Protein 1CEO (pdb70)

Radius of gyration: 19.77 Å; Cα contacts (8 Å, |Δi|>4): 590; chains: 1; bounding box: 45×40×55 Å

Solvent-accessible surface area: 14730 Å² total; per-residue (Å²): 130,26,55,44,70,7,3,0,0,1,1,1,0,0,1,85,39,136,91,119,31,145,131,22,6,44,81,26,2,38,58,105,0,0,44,25,0,24,134,31,44,5,26,0,0,0,0,0,0,10,29,41,2,0,1,27,83,134,69,71,46,108,29,50,103,101,5,0,32,15,0,41,80,0,12,100,36,0,89,133,53,81,3,0,0,0,0,0,0,25,71,14,0,37,143,66,10,28,126,39,90,99,29,25,124,21,0,12,29,0,0,82,55,0,1,127,82,14,64,139,22,105,100,22,4,2,0,1,0,3,7,67,0,86,30,131,74,7,90,84,1,23,116,2,0,71,76,0,9,134,6,0,44,134,42,6,78,58,3,87,0,11,0,2,0,6,77,114,1,16,15,60,32,0,145,69,20,28,117,16,155,38,123,79,9,4,6,0,0,23,2,45,52,7,77,14,0,0,16,7,74,0,129,125,14,119,20,2,73,42,16,84,90,80,5,118,6,69,30,60,3,92,27,1,102,106,17,16,156,110,48,100,148,14,64,112,0,73,152,48,53,78,57,128,1,47,64,111,26,0,70,149,37,0,70,42,0,20,82,21,54,123,169,65,190,23,106,10,3,0,0,17,4,0,0,5,27,117,6,46,90,136,3,2,21,77,0,0,76,12,0,7,37,0,0,88,101,41,93,0,2,2,0,0,18,0,1,10,96,52,56,5,47,1,6,68,76,117,80,126,23,57,14,106,98,0,2,92,29,4,17,87

CATH classification: 3.20.20.80

B-factor: mean 27.0, std 14.18, range [4.98, 91.37]

Organism: Acetivibrio thermocellus (NCBI:txid1515)

Secondary structure (DSSP, 8-state):
----SEEEE-TTSBSS-SS--HHHHHHHS-HHHHHHHHHHT--EEEEEEEGGGTB-SSSTT-B-HHHHHHHHHHHHHHHHTT-EEEEEEEE-----TTT-HHHHHHHHHHHHHHHHHTTT--SSEEEE--S----SSSHHHHHHHHHHHHHHHHH-SS--EEEE-HHHH-GGGGGGSPP---SSEEEEEEE--SHHHHTTT-TT-HHHHHH-----SSEE--SHHHHHHH-GGGGGGGGGTT-EESHHHHHHHHHHHHHHHHHH--EEEEEEE---TTS-HHHHHHHHHHHHHHHHHTT-EEEES-SBSTT--SB-TTS-BS-HHHHHHHH-

Nearest PDB structures (foldseek):
  1ceo-assembly1_A  TM=1.003E+00  e=2.086E-72  Acetivibrio thermocellus
  1cen-assembly1_A  TM=1.002E+00  e=3.423E-69  Acetivibrio thermocellus
  1cec-assembly1_A  TM=1.003E+00  e=1.899E-68  Acetivibrio thermocellus
  3mmu-assembly1_A  TM=8.434E-01  e=1.085E-22  Thermotoga maritima
  5byw-assembly2_B  TM=8.508E-01  e=1.576E-19  Acetivibrio thermocellus ATCC 27405

Foldseek 3Di:
DADFFFAFEAPCAQHPDDDPDPVSNDPSDDLVLLVLRLVLQARAYEYEHECVLFADPPPQPHGDPRSVVSVVVVLVSCVVSNHAYEYEYEHAQDVCCLPDVVSLVSLLSVLLVVLQVCVVPDGRYAYERYQDAADPACPSVLVSVVVSVVSSCVRPQQHAYEYAAHPRRALLRQVRHDDDPHQRYAYEHADAPPVCAQCQCPVVDPVNVLLNDAAFPQAWDPCQVVSCVVPVVVVVCVVRPGPGHYLVVRVVSNVSNLVVCVVVVHAYEHAEYAGFPVHDPVRRQVVLLSNLVSCVVSVYGYHYPHCEDPRGHQAYPVSHGPDSSSSNSSSD

InterPro domains:
  IPR001547 Glycoside hydrolase, family 5 [PF00150] (25-317)
  IPR017853 Glycoside hydrolase superfamily [SSF51445] (5-328)
  IPR018087 Glycoside hydrolase, family 5, conserved site [PS00659] (133-142)
  IPR050386 Glycosyl Hydrolase 5 (Cellulase A) [PTHR31297] (7-317)

Sequence (332 aa):
MVSFKAGINLGGWISQYQVFSKEHFDTFITEKDIETIAEAGFDHVRLPFDYPIIESDDNVGEYKEDGLSYIDRCLEWCKKYNLGLVLDMHHAPGSTLFEDPNQQKRFVDIWRFLAKRYINEREHIAFELLNQVVEPDSTRWNKLMLECIKAIREIDSTMWLYIGGNNYNSPDELKNLADIDDDYIVYNFHFYNPFFFTHQKAHWSESAMAYNRTVKYPGQYEGIEEFVKNNPKYSFMMELNNLKLNKELLRKDLKPAIEFREKKKCKLYCGEFGVIAIADLESRIKWHEDYISLLEEYDIGGAVWNYKKMDFEIYNEDRKPVSQELVNILAR

Structure (mmCIF, N/CA/C/O backbone):
data_1CEO
#
_entry.id   1CEO
#
_cell.length_a   51.400
_cell.length_b   84.330
_cell.length_c   87.500
_cell.angle_alpha   90.00
_cell.angle_beta   90.00
_cell.angle_gamma   90.00
#
_symmetry.space_group_name_H-M   'P 21 21 21'
#
loop_
_entity.id
_entity.type
_entity.pdbx_description
1 polymer 'CELLULASE CELC'
2 water water
#
loop_
_atom_site.group_PDB
_atom_site.id
_atom_site.type_symbol
_atom_site.label_atom_id
_atom_site.label_alt_id
_atom_site.label_comp_id
_atom_site.label_asym_id
_atom_site.label_entity_id
_atom_site.label_seq_id
_atom_site.pdbx_PDB_ins_code
_atom_site.Cartn_x
_atom_site.Cartn_y
_atom_site.Cartn_z
_atom_site.occupancy
_atom_site.B_iso_or_equiv
_atom_site.auth_seq_id
_atom_site.auth_comp_id
_atom_site.auth_asym_id
_atom_site.auth_atom_id
_atom_site.pdbx_PDB_model_num
ATOM 1 N N . MET A 1 1 ? 48.620 51.242 74.647 1.00 50.89 1 MET A N 1
ATOM 2 C CA . MET A 1 1 ? 47.533 50.556 73.888 1.00 49.62 1 MET A CA 1
ATOM 3 C C . MET A 1 1 ? 48.094 49.356 73.130 1.00 46.38 1 MET A C 1
ATOM 4 O O . MET A 1 1 ? 49.199 49.411 72.583 1.00 45.31 1 MET A O 1
ATOM 6 N N . VAL A 1 2 ? 47.341 48.266 73.152 1.00 40.10 2 VAL A N 1
ATOM 7 C CA . VAL A 1 2 ? 47.716 47.037 72.476 1.00 34.73 2 VAL A CA 1
ATOM 8 C C . VAL A 1 2 ? 46.804 46.935 71.250 1.00 31.37 2 VAL A C 1
ATOM 9 O O . VAL A 1 2 ? 45.670 47.405 71.299 1.00 33.34 2 VAL A O 1
ATOM 13 N N . SER A 1 3 ? 47.323 46.443 70.128 1.00 26.04 3 SER A N 1
ATOM 14 C CA . SER A 1 3 ? 46.504 46.303 68.928 1.00 23.04 3 SER A CA 1
ATOM 15 C C . SER A 1 3 ? 46.599 44.893 68.347 1.00 20.05 3 SER A C 1
ATOM 16 O O . SER A 1 3 ? 47.575 44.174 68.580 1.00 18.68 3 SER A O 1
ATOM 19 N N . PHE A 1 4 ? 45.569 44.479 67.620 1.00 16.74 4 PHE A N 1
ATOM 20 C CA . PHE A 1 4 ? 45.550 43.140 67.050 1.00 16.56 4 PHE A CA 1
ATOM 21 C C . PHE A 1 4 ? 45.348 43.163 65.527 1.00 17.07 4 PHE A C 1
ATOM 22 O O . PHE A 1 4 ? 44.488 42.458 64.999 1.00 16.84 4 PHE A O 1
ATOM 30 N N . LYS A 1 5 ? 46.202 43.921 64.835 1.00 19.22 5 LYS A N 1
ATOM 31 C CA . LYS A 1 5 ? 46.149 44.100 63.383 1.00 19.77 5 LYS A CA 1
ATOM 32 C C . LYS A 1 5 ? 47.208 43.410 62.513 1.00 18.43 5 LYS A C 1
ATOM 33 O O . LYS A 1 5 ? 46.898 42.948 61.423 1.00 17.60 5 LYS A O 1
ATOM 39 N N . ALA A 1 6 ? 48.462 43.414 62.953 1.00 16.20 6 ALA A N 1
ATOM 40 C CA . ALA A 1 6 ? 49.567 42.821 62.183 1.00 14.79 6 ALA A CA 1
ATOM 41 C C . ALA A 1 6 ? 50.322 41.815 63.042 1.00 15.46 6 ALA A C 1
ATOM 42 O O . ALA A 1 6 ? 51.285 42.178 63.725 1.00 16.22 6 ALA A O 1
ATOM 44 N N . GLY A 1 7 ? 49.855 40.566 63.050 1.00 12.02 7 GLY A N 1
ATOM 45 C CA . GLY A 1 7 ? 50.482 39.548 63.866 1.00 11.64 7 GLY A CA 1
ATOM 46 C C . GLY A 1 7 ? 51.136 38.402 63.129 1.00 13.75 7 GLY A C 1
ATOM 47 O O . GLY A 1 7 ? 51.201 38.375 61.901 1.00 14.12 7 GLY A O 1
ATOM 48 N N . ILE A 1 8 ? 51.584 37.419 63.897 1.00 11.70 8 ILE A N 1
ATOM 49 C CA . ILE A 1 8 ? 52.240 36.250 63.345 1.00 11.91 8 ILE A CA 1
ATOM 50 C C . ILE A 1 8 ? 51.908 35.091 64.274 1.00 11.85 8 ILE A C 1
ATOM 51 O O . ILE A 1 8 ? 51.704 35.292 65.477 1.00 14.24 8 ILE A O 1
ATOM 56 N N . ASN A 1 9 ? 51.765 33.901 63.697 1.00 10.22 9 ASN A N 1
ATOM 57 C CA . ASN A 1 9 ? 51.432 32.705 64.440 1.00 8.06 9 ASN A CA 1
ATOM 58 C C . ASN A 1 9 ? 52.653 32.044 65.050 1.00 12.03 9 ASN A C 1
ATOM 59 O O . ASN A 1 9 ? 53.742 32.097 64.480 1.00 13.47 9 ASN A O 1
ATOM 64 N N . LEU A 1 10 ? 52.439 31.376 66.182 1.00 14.02 10 LEU A N 1
ATOM 65 C CA . LEU A 1 10 ? 53.483 30.630 66.883 1.00 16.04 10 LEU A CA 1
ATOM 66 C C . LEU A 1 10 ? 53.078 29.154 66.856 1.00 16.58 10 LEU A C 1
ATOM 67 O O . LEU A 1 10 ? 53.007 28.488 67.896 1.00 19.71 10 LEU A O 1
ATOM 72 N N . GLY A 1 11 ? 52.767 28.660 65.657 1.00 16.69 11 GLY A N 1
ATOM 73 C CA . GLY A 1 11 ? 52.373 27.274 65.484 1.00 13.24 11 GLY A CA 1
ATOM 74 C C . GLY A 1 11 ? 53.570 26.350 65.637 1.00 13.24 11 GLY A C 1
ATOM 75 O O . GLY A 1 11 ? 54.710 26.771 65.449 1.00 15.78 11 GLY A O 1
ATOM 76 N N . GLY A 1 12 ? 53.319 25.103 66.011 1.00 13.69 12 GLY A N 1
ATOM 77 C CA . GLY A 1 12 ? 54.399 24.146 66.183 1.00 17.16 12 GLY A CA 1
ATOM 78 C C . GLY A 1 12 ? 55.017 24.114 67.575 1.00 19.01 12 GLY A C 1
ATOM 79 O O . GLY A 1 12 ? 55.818 23.221 67.868 1.00 17.72 12 GLY A O 1
ATOM 80 N N . TRP A 1 13 ? 54.648 25.075 68.427 1.00 16.13 13 TRP A N 1
ATOM 81 C CA . TRP A 1 13 ? 55.171 25.165 69.794 1.00 18.10 13 TRP A CA 1
ATOM 82 C C . TRP A 1 13 ? 54.379 24.248 70.733 1.00 17.96 13 TRP A C 1
ATOM 83 O O . TRP A 1 13 ? 54.852 23.161 71.068 1.00 21.63 13 TRP A O 1
ATOM 94 N N . ILE A 1 14 ? 53.183 24.668 71.145 1.00 17.87 14 ILE A N 1
ATOM 95 C CA . ILE A 1 14 ? 52.337 23.845 72.012 1.00 17.16 14 ILE A CA 1
ATOM 96 C C . ILE A 1 14 ? 51.100 23.324 71.277 1.00 20.05 14 ILE A C 1
ATOM 97 O O . ILE A 1 14 ? 50.117 22.906 71.888 1.00 19.70 14 ILE A O 1
ATOM 102 N N . SER A 1 15 ? 51.190 23.338 69.948 1.00 22.46 15 SER A N 1
ATOM 103 C CA . SER A 1 15 ? 50.153 22.856 69.046 1.00 20.93 15 SER A CA 1
ATOM 104 C C . SER A 1 15 ? 50.908 22.268 67.864 1.00 22.41 15 SER A C 1
ATOM 105 O O . SER A 1 15 ? 51.863 22.877 67.397 1.00 24.17 15 SER A O 1
ATOM 108 N N . GLN A 1 16 ? 50.469 21.115 67.368 1.00 25.73 16 GLN A N 1
ATOM 109 C CA . GLN A 1 16 ? 51.109 20.444 66.228 1.00 28.78 16 GLN A CA 1
ATOM 110 C C . GLN A 1 16 ? 52.583 20.089 66.468 1.00 30.86 16 GLN A C 1
ATOM 111 O O . GLN A 1 16 ? 53.406 20.117 65.548 1.00 30.69 16 GLN A O 1
ATOM 117 N N . TYR A 1 17 ? 52.908 19.778 67.721 1.00 34.70 17 TYR A N 1
ATOM 118 C CA . TYR A 1 17 ? 54.263 19.396 68.092 1.00 36.03 17 TYR A CA 1
ATOM 119 C C . TYR A 1 17 ? 54.451 17.943 67.677 1.00 40.59 17 TYR A C 1
ATOM 120 O O . TYR A 1 17 ? 53.485 17.176 67.614 1.00 40.88 17 TYR A O 1
ATOM 129 N N . GLN A 1 18 ? 55.687 17.586 67.347 1.00 48.09 18 GLN A N 1
ATOM 130 C CA . GLN A 1 18 ? 56.011 16.221 66.935 1.00 55.81 18 GLN A CA 1
ATOM 131 C C . GLN A 1 18 ? 55.740 15.275 68.108 1.00 57.78 18 GLN A C 1
ATOM 132 O O . GLN A 1 18 ? 54.798 14.476 68.089 1.00 57.12 18 GLN A O 1
ATOM 138 N N . VAL A 1 19 ? 56.577 15.393 69.135 1.00 60.57 19 VAL A N 1
ATOM 139 C CA . VAL A 1 19 ? 56.467 14.581 70.337 1.00 61.33 19 VAL A CA 1
ATOM 140 C C . VAL A 1 19 ? 56.206 15.499 71.526 1.00 60.47 19 VAL A C 1
ATOM 141 O O . VAL A 1 19 ? 56.576 16.679 71.507 1.00 59.27 19 VAL A O 1
ATOM 145 N N . PHE A 1 20 ? 55.536 14.969 72.543 1.00 59.81 20 PHE A N 1
ATOM 146 C CA . PHE A 1 20 ? 55.254 15.741 73.746 1.00 59.45 20 PHE A CA 1
ATOM 147 C C . PHE A 1 20 ? 56.567 15.773 74.528 1.00 56.65 20 PHE A C 1
ATOM 148 O O . PHE A 1 20 ? 56.875 14.835 75.262 1.00 57.23 20 PHE A O 1
ATOM 156 N N . SER A 1 21 ? 57.369 16.812 74.326 1.00 53.27 21 SER A N 1
ATOM 157 C CA . SER A 1 21 ? 58.632 16.899 75.038 1.00 51.56 21 SER A CA 1
ATOM 158 C C . SER A 1 21 ? 58.864 18.261 75.655 1.00 50.87 21 SER A C 1
ATOM 159 O O . SER A 1 21 ? 58.742 19.292 74.992 1.00 49.87 21 SER A O 1
ATOM 162 N N . LYS A 1 22 ? 59.229 18.240 76.932 1.00 50.49 22 LYS A N 1
ATOM 163 C CA . LYS A 1 22 ? 59.508 19.438 77.706 1.00 48.76 22 LYS A CA 1
ATOM 164 C C . LYS A 1 22 ? 60.664 20.215 77.088 1.00 47.14 22 LYS A C 1
ATOM 165 O O . LYS A 1 22 ? 60.725 21.440 77.182 1.00 44.03 22 LYS A O 1
ATOM 171 N N . GLU A 1 23 ? 61.570 19.492 76.437 1.00 46.30 23 GLU A N 1
ATOM 172 C CA . GLU A 1 23 ? 62.732 20.102 75.789 1.00 46.63 23 GLU A CA 1
ATOM 173 C C . GLU A 1 23 ? 62.240 20.973 74.634 1.00 40.85 23 GLU A C 1
ATOM 174 O O . GLU A 1 23 ? 62.678 22.109 74.453 1.00 35.69 23 GLU A O 1
ATOM 180 N N . HIS A 1 24 ? 61.308 20.421 73.866 1.00 37.62 24 HIS A N 1
ATOM 181 C CA . HIS A 1 24 ? 60.715 21.115 72.729 1.00 34.71 24 HIS A CA 1
ATOM 182 C C . HIS A 1 24 ? 60.004 22.360 73.260 1.00 32.63 24 HIS A C 1
ATOM 183 O O . HIS A 1 24 ? 60.307 23.483 72.851 1.00 31.65 24 HIS A O 1
ATOM 190 N N . PHE A 1 25 ? 59.111 22.144 74.223 1.00 31.43 25 PHE A N 1
ATOM 191 C CA . PHE A 1 25 ? 58.330 23.211 74.839 1.00 29.61 25 PHE A CA 1
ATOM 192 C C . PHE A 1 25 ? 59.176 24.348 75.436 1.00 31.52 25 PHE A C 1
ATOM 193 O O . PHE A 1 25 ? 58.870 25.527 75.243 1.00 29.62 25 PHE A O 1
ATOM 201 N N . ASP A 1 26 ? 60.253 24.000 76.135 1.00 34.31 26 ASP A N 1
ATOM 202 C CA . ASP A 1 26 ? 61.113 25.013 76.738 1.00 32.69 26 ASP A CA 1
ATOM 203 C C . ASP A 1 26 ? 61.984 25.759 75.736 1.00 32.08 26 ASP A C 1
ATOM 204 O O . ASP A 1 26 ? 62.390 26.886 76.011 1.00 34.58 26 ASP A O 1
ATOM 209 N N . THR A 1 27 ? 62.284 25.145 74.588 1.00 33.65 27 THR A N 1
ATOM 210 C CA . THR A 1 27 ? 63.176 25.783 73.605 1.00 31.87 27 THR A CA 1
ATOM 211 C C . THR A 1 27 ? 62.622 26.297 72.270 1.00 30.04 27 THR A C 1
ATOM 212 O O . THR A 1 27 ? 63.184 27.237 71.706 1.00 31.08 27 THR A O 1
ATOM 216 N N . PHE A 1 28 ? 61.541 25.704 71.764 1.00 28.31 28 PHE A N 1
ATOM 217 C CA . PHE A 1 28 ? 60.987 26.136 70.479 1.00 22.35 28 PHE A CA 1
ATOM 218 C C . PHE A 1 28 ? 60.722 27.627 70.507 1.00 22.41 28 PHE A C 1
ATOM 219 O O . PHE A 1 28 ? 61.150 28.351 69.614 1.00 25.10 28 PHE A O 1
ATOM 227 N N . ILE A 1 29 ? 60.039 28.099 71.542 1.00 22.27 29 ILE A N 1
ATOM 228 C CA . ILE A 1 29 ? 59.785 29.529 71.671 1.00 22.98 29 ILE A CA 1
ATOM 229 C C . ILE A 1 29 ? 60.282 30.031 73.026 1.00 22.16 29 ILE A C 1
ATOM 230 O O . ILE A 1 29 ? 59.937 29.483 74.072 1.00 20.86 29 ILE A O 1
ATOM 235 N N . THR A 1 30 ? 61.118 31.057 72.983 1.00 22.38 30 THR A N 1
ATOM 236 C CA . THR A 1 30 ? 61.674 31.663 74.184 1.00 23.98 30 THR A CA 1
ATOM 237 C C . THR A 1 30 ? 61.479 33.179 74.074 1.00 26.74 30 THR A C 1
ATOM 238 O O . THR A 1 30 ? 61.068 33.689 73.026 1.00 28.67 30 THR A O 1
ATOM 242 N N . GLU A 1 31 ? 61.842 33.905 75.125 1.00 28.05 31 GLU A N 1
ATOM 243 C CA . GLU A 1 31 ? 61.693 35.351 75.141 1.00 28.82 31 GLU A CA 1
ATOM 244 C C . GLU A 1 31 ? 62.380 36.053 73.971 1.00 29.74 31 GLU A C 1
ATOM 245 O O . GLU A 1 31 ? 61.886 37.074 73.479 1.00 29.14 31 GLU A O 1
ATOM 251 N N . LYS A 1 32 ? 63.508 35.506 73.521 1.00 30.43 32 LYS A N 1
ATOM 252 C CA . LYS A 1 32 ? 64.247 36.099 72.405 1.00 31.81 32 LYS A CA 1
ATOM 253 C C . LYS A 1 32 ? 63.389 36.160 71.138 1.00 28.43 32 LYS A C 1
ATOM 254 O O . LYS A 1 32 ? 63.496 37.103 70.348 1.00 27.42 32 LYS A O 1
ATOM 260 N N . ASP A 1 33 ? 62.529 35.160 70.966 1.00 25.87 33 ASP A N 1
ATOM 261 C CA . ASP A 1 33 ? 61.630 35.098 69.816 1.00 22.86 33 ASP A CA 1
ATOM 262 C C . ASP A 1 33 ? 60.602 36.231 69.881 1.00 22.98 33 ASP A C 1
ATOM 263 O O . ASP A 1 33 ? 60.394 36.949 68.901 1.00 24.57 33 ASP A O 1
ATOM 268 N N . ILE A 1 34 ? 59.975 36.406 71.041 1.00 22.87 34 ILE A N 1
ATOM 269 C CA . ILE A 1 34 ? 58.980 37.468 71.227 1.00 22.78 34 ILE A CA 1
ATOM 270 C C . ILE A 1 34 ? 59.640 38.822 71.012 1.00 23.20 34 ILE A C 1
ATOM 271 O O . ILE A 1 34 ? 59.051 39.738 70.432 1.00 23.84 34 ILE A O 1
ATOM 276 N N . GLU A 1 35 ? 60.873 38.944 71.479 1.00 23.01 35 GLU A N 1
ATOM 277 C CA . GLU A 1 35 ? 61.613 40.181 71.321 1.00 23.72 35 GLU A CA 1
ATOM 278 C C . GLU A 1 35 ? 61.808 40.483 69.836 1.00 19.69 35 GLU A C 1
ATOM 279 O O . GLU A 1 35 ? 61.583 41.605 69.396 1.00 21.74 35 GLU A O 1
ATOM 285 N N . THR A 1 36 ? 62.229 39.473 69.075 1.00 20.05 36 THR A N 1
ATOM 286 C CA . THR A 1 36 ? 62.452 39.597 67.631 1.00 20.92 36 THR A CA 1
ATOM 287 C C . THR A 1 36 ? 61.183 40.037 66.910 1.00 18.52 36 THR A C 1
ATOM 288 O O . THR A 1 36 ? 61.213 40.917 66.049 1.00 20.01 36 THR A O 1
ATOM 292 N N . ILE A 1 37 ? 60.081 39.381 67.248 1.00 19.26 37 ILE A N 1
ATOM 293 C CA . ILE A 1 37 ? 58.773 39.682 66.671 1.00 19.10 37 ILE A CA 1
ATOM 294 C C . ILE A 1 37 ? 58.403 41.140 66.959 1.00 18.58 37 ILE A C 1
ATOM 295 O O . ILE A 1 37 ? 58.024 41.888 66.049 1.00 17.60 37 ILE A O 1
ATOM 300 N N . ALA A 1 38 ? 58.598 41.561 68.209 1.00 19.94 38 ALA A N 1
ATOM 301 C CA . ALA A 1 38 ? 58.279 42.923 68.623 1.00 17.47 38 ALA A CA 1
ATOM 302 C C . ALA A 1 38 ? 59.138 43.946 67.894 1.00 20.36 38 ALA A C 1
ATOM 303 O O . ALA A 1 38 ? 58.640 44.980 67.453 1.00 19.90 38 ALA A O 1
ATOM 305 N N . GLU A 1 39 ? 60.431 43.666 67.769 1.00 25.33 39 GLU A N 1
ATOM 306 C CA . GLU A 1 39 ? 61.338 44.583 67.085 1.00 26.23 39 GLU A CA 1
ATOM 307 C C . GLU A 1 39 ? 61.030 44.674 65.598 1.00 26.33 39 GLU A C 1
ATOM 308 O O . GLU A 1 39 ? 61.272 45.711 64.984 1.00 26.03 39 GLU A O 1
ATOM 314 N N . ALA A 1 40 ? 60.463 43.609 65.031 1.00 24.39 40 ALA A N 1
ATOM 315 C CA . ALA A 1 40 ? 60.104 43.592 63.609 1.00 20.84 40 ALA A CA 1
ATOM 316 C C . ALA A 1 40 ? 58.927 44.525 63.302 1.00 20.61 40 ALA A C 1
ATOM 317 O O . ALA A 1 40 ? 58.749 44.970 62.165 1.00 21.87 40 ALA A O 1
ATOM 319 N N . GLY A 1 41 ? 58.117 44.808 64.313 1.00 18.80 41 GLY A N 1
ATOM 320 C CA . GLY A 1 41 ? 56.982 45.690 64.121 1.00 18.69 41 GLY A CA 1
ATOM 321 C C . GLY A 1 41 ? 55.612 45.051 64.285 1.00 18.07 41 GLY A C 1
ATOM 322 O O . GLY A 1 41 ? 54.605 45.750 64.220 1.00 19.28 41 GLY A O 1
ATOM 323 N N . PHE A 1 42 ? 55.551 43.735 64.458 1.00 17.45 42 PHE A N 1
ATOM 324 C CA . PHE A 1 42 ? 54.258 43.078 64.646 1.00 19.25 42 PHE A CA 1
ATOM 325 C C . PHE A 1 42 ? 53.640 43.584 65.950 1.00 21.56 42 PHE A C 1
ATOM 326 O O . PHE A 1 42 ? 54.364 43.943 66.888 1.00 21.41 42 PHE A O 1
ATOM 334 N N . ASP A 1 43 ? 52.314 43.626 66.021 1.00 17.24 43 ASP A N 1
ATOM 335 C CA . ASP A 1 43 ? 51.665 44.104 67.236 1.00 17.12 43 ASP A CA 1
ATOM 336 C C . ASP A 1 43 ? 51.081 43.009 68.134 1.00 16.16 43 ASP A C 1
ATOM 337 O O . ASP A 1 43 ? 50.628 43.285 69.243 1.00 15.95 43 ASP A O 1
ATOM 342 N N . HIS A 1 44 ? 51.100 41.766 67.660 1.00 15.16 44 HIS A N 1
ATOM 343 C CA . HIS A 1 44 ? 50.551 40.660 68.426 1.00 11.77 44 HIS A CA 1
ATOM 344 C C . HIS A 1 44 ? 50.976 39.305 67.869 1.00 14.41 44 HIS A C 1
ATOM 345 O O . HIS A 1 44 ? 51.530 39.211 66.763 1.00 15.90 44 HIS A O 1
ATOM 352 N N . VAL A 1 45 ? 50.751 38.263 68.657 1.00 13.85 45 VAL A N 1
ATOM 353 C CA . VAL A 1 45 ? 51.052 36.901 68.245 1.00 13.15 45 VAL A CA 1
ATOM 354 C C . VAL A 1 45 ? 49.793 36.078 68.460 1.00 12.48 45 VAL A C 1
ATOM 355 O O . VAL A 1 45 ? 48.951 36.425 69.299 1.00 13.16 45 VAL A O 1
ATOM 359 N N . ARG A 1 46 ? 49.627 35.034 67.657 1.00 11.94 46 ARG A N 1
ATOM 360 C CA . ARG A 1 46 ? 48.491 34.134 67.792 1.00 12.06 46 ARG A CA 1
ATOM 361 C C . ARG A 1 46 ? 49.120 32.848 68.291 1.00 10.89 46 ARG A C 1
ATOM 362 O O . ARG A 1 46 ? 50.061 32.330 67.688 1.00 12.77 46 ARG A O 1
ATOM 370 N N . LEU A 1 47 ? 48.593 32.331 69.389 1.00 10.45 47 LEU A N 1
ATOM 371 C CA . LEU A 1 47 ? 49.143 31.145 70.007 1.00 11.89 47 LEU A CA 1
ATOM 372 C C . LEU A 1 47 ? 48.185 29.982 69.972 1.00 14.96 47 LEU A C 1
ATOM 373 O O . LEU A 1 47 ? 47.286 29.875 70.810 1.00 14.28 47 LEU A O 1
ATOM 378 N N . PRO A 1 48 ? 48.353 29.091 68.984 1.00 17.14 48 PRO A N 1
ATOM 379 C CA . PRO A 1 48 ? 47.596 27.830 68.933 1.00 16.83 48 PRO A CA 1
ATOM 380 C C . PRO A 1 48 ? 48.047 26.864 70.022 1.00 14.34 48 PRO A C 1
ATOM 381 O O . PRO A 1 48 ? 49.237 26.780 70.315 1.00 17.71 48 PRO A O 1
ATOM 385 N N . PHE A 1 49 ? 47.112 26.149 70.631 1.00 14.33 49 PHE A N 1
ATOM 386 C CA . PHE A 1 49 ? 47.485 25.151 71.629 1.00 16.52 49 PHE A CA 1
ATOM 387 C C . PHE A 1 49 ? 46.527 23.985 71.490 1.00 16.36 49 PHE A C 1
ATOM 388 O O . PHE A 1 49 ? 45.380 24.176 71.075 1.00 18.70 49 PHE A O 1
ATOM 396 N N . ASP A 1 50 ? 47.029 22.768 71.697 1.00 18.29 50 ASP A N 1
ATOM 397 C CA . ASP A 1 50 ? 46.189 21.570 71.646 1.00 21.09 50 ASP A CA 1
ATOM 398 C C . ASP A 1 50 ? 45.858 21.217 73.093 1.00 20.82 50 ASP A C 1
ATOM 399 O O . ASP A 1 50 ? 46.737 21.264 73.952 1.00 22.33 50 ASP A O 1
ATOM 404 N N . TYR A 1 51 ? 44.627 20.791 73.350 1.00 22.09 51 TYR A N 1
ATOM 405 C CA . TYR A 1 51 ? 44.205 20.488 74.712 1.00 25.21 51 TYR A CA 1
ATOM 406 C C . TYR A 1 51 ? 45.113 19.642 75.631 1.00 29.33 51 TYR A C 1
ATOM 407 O O . TYR A 1 51 ? 45.169 19.920 76.826 1.00 30.57 51 TYR A O 1
ATOM 416 N N . PRO A 1 52 ? 45.827 18.614 75.108 1.00 32.78 52 PRO A N 1
ATOM 417 C CA . PRO A 1 52 ? 46.644 17.753 75.983 1.00 31.80 52 PRO A CA 1
ATOM 418 C C . PRO A 1 52 ? 47.745 18.433 76.810 1.00 32.33 52 PRO A C 1
ATOM 419 O O . PRO A 1 52 ? 48.205 17.869 77.806 1.00 33.14 52 PRO A O 1
ATOM 423 N N . ILE A 1 53 ? 48.201 19.614 76.398 1.00 32.41 53 ILE A N 1
ATOM 424 C CA . ILE A 1 53 ? 49.215 20.307 77.191 1.00 32.84 53 ILE A CA 1
ATOM 425 C C . ILE A 1 53 ? 48.564 20.786 78.502 1.00 32.42 53 ILE A C 1
ATOM 426 O O . ILE A 1 53 ? 49.256 21.034 79.487 1.00 33.13 53 ILE A O 1
ATOM 431 N N . ILE A 1 54 ? 47.233 20.885 78.498 1.00 32.53 54 ILE A N 1
ATOM 432 C CA . ILE A 1 54 ? 46.466 21.357 79.645 1.00 32.60 54 ILE A CA 1
ATOM 433 C C . ILE A 1 54 ? 45.653 20.271 80.355 1.00 33.14 54 ILE A C 1
ATOM 434 O O . ILE A 1 54 ? 45.582 20.253 81.585 1.00 32.43 54 ILE A O 1
ATOM 439 N N . GLU A 1 55 ? 45.036 19.370 79.599 1.00 32.80 55 GLU A N 1
ATOM 440 C CA . GLU A 1 55 ? 44.225 18.321 80.206 1.00 33.35 55 GLU A CA 1
ATOM 441 C C . GLU A 1 55 ? 44.419 16.935 79.599 1.00 34.91 55 GLU A C 1
ATOM 442 O O . GLU A 1 55 ? 44.365 16.758 78.379 1.00 33.40 55 GLU A O 1
ATOM 448 N N . SER A 1 56 ? 44.632 15.946 80.456 1.00 35.40 56 SER A N 1
ATOM 449 C CA . SER A 1 56 ? 44.781 14.590 79.977 1.00 38.13 56 SER A CA 1
ATOM 450 C C . SER A 1 56 ? 43.415 13.929 80.001 1.00 38.08 56 SER A C 1
ATOM 451 O O . SER A 1 56 ? 42.596 14.203 80.878 1.00 37.17 56 SER A O 1
ATOM 454 N N . ASP A 1 57 ? 43.173 13.049 79.040 1.00 41.09 57 ASP A N 1
ATOM 455 C CA . ASP A 1 57 ? 41.897 12.350 78.956 1.00 47.80 57 ASP A CA 1
ATOM 456 C C . ASP A 1 57 ? 41.633 11.438 80.154 1.00 51.83 57 ASP A C 1
ATOM 457 O O . ASP A 1 57 ? 40.498 11.006 80.370 1.00 50.80 57 ASP A O 1
ATOM 462 N N . ASP A 1 58 ? 42.691 11.117 80.899 1.00 57.29 58 ASP A N 1
ATOM 463 C CA . ASP A 1 58 ? 42.583 10.262 82.083 1.00 62.58 58 ASP A CA 1
ATOM 464 C C . ASP A 1 58 ? 42.016 11.078 83.243 1.00 64.16 58 ASP A C 1
ATOM 465 O O . ASP A 1 58 ? 40.854 10.908 83.627 1.00 67.35 58 ASP A O 1
ATOM 470 N N . ASN A 1 59 ? 42.834 11.961 83.808 1.00 63.27 59 ASN A N 1
ATOM 471 C CA . ASN A 1 59 ? 42.368 12.803 84.898 1.00 62.20 59 ASN A CA 1
ATOM 472 C C . ASN A 1 59 ? 41.737 14.075 84.333 1.00 57.37 59 ASN A C 1
ATOM 473 O O . ASN A 1 59 ? 42.297 15.176 84.376 1.00 53.93 59 ASN A O 1
ATOM 478 N N . VAL A 1 60 ? 40.579 13.874 83.727 1.00 52.58 60 VAL A N 1
ATOM 479 C CA . VAL A 1 60 ? 39.818 14.955 83.149 1.00 51.53 60 VAL A CA 1
ATOM 480 C C . VAL A 1 60 ? 39.470 15.915 84.277 1.00 51.26 60 VAL A C 1
ATOM 481 O O . VAL A 1 60 ? 39.234 15.490 85.404 1.00 54.90 60 VAL A O 1
ATOM 485 N N . GLY A 1 61 ? 39.498 17.208 83.985 1.00 48.48 61 GLY A N 1
ATOM 486 C CA . GLY A 1 61 ? 39.162 18.194 84.989 1.00 46.25 61 GLY A CA 1
ATOM 487 C C . GLY A 1 61 ? 40.332 18.622 85.847 1.00 45.30 61 GLY A C 1
ATOM 488 O O . GLY A 1 61 ? 40.210 19.578 86.612 1.00 46.18 61 GLY A O 1
ATOM 489 N N . GLU A 1 62 ? 41.457 17.925 85.735 1.00 44.27 62 GLU A N 1
ATOM 490 C CA . GLU A 1 62 ? 42.636 18.269 86.514 1.00 46.75 62 GLU A CA 1
ATOM 491 C C . GLU A 1 62 ? 43.600 18.940 85.541 1.00 43.39 62 GLU A C 1
ATOM 492 O O . GLU A 1 62 ? 44.230 18.274 84.721 1.00 43.95 62 GLU A O 1
ATOM 498 N N . TYR A 1 63 ? 43.688 20.264 85.617 1.00 39.65 63 TYR A N 1
ATOM 499 C CA . TYR A 1 63 ? 44.546 21.018 84.712 1.00 37.24 63 TYR A CA 1
ATOM 500 C C . TYR A 1 63 ? 46.017 21.072 85.099 1.00 37.39 63 TYR A C 1
ATOM 501 O O . TYR A 1 63 ? 46.378 21.346 86.250 1.00 38.35 63 TYR A O 1
ATOM 510 N N . LYS A 1 64 ? 46.854 20.769 84.114 1.00 35.78 64 LYS A N 1
ATOM 511 C CA . LYS A 1 64 ? 48.296 20.737 84.271 1.00 35.15 64 LYS A CA 1
ATOM 512 C C . LYS A 1 64 ? 48.919 22.122 84.324 1.00 36.57 64 LYS A C 1
ATOM 513 O O . LYS A 1 64 ? 48.961 22.846 83.323 1.00 34.33 64 LYS A O 1
ATOM 519 N N . GLU A 1 65 ? 49.444 22.461 85.497 1.00 36.39 65 GLU A N 1
ATOM 520 C CA . GLU A 1 65 ? 50.084 23.748 85.720 1.00 37.30 65 GLU A CA 1
ATOM 521 C C . GLU A 1 65 ? 51.365 23.841 84.903 1.00 35.49 65 GLU A C 1
ATOM 522 O O . GLU A 1 65 ? 51.810 24.929 84.553 1.00 33.08 65 GLU A O 1
ATOM 528 N N . ASP A 1 66 ? 51.957 22.692 84.599 1.00 38.16 66 ASP A N 1
ATOM 529 C CA . ASP A 1 66 ? 53.182 22.666 83.811 1.00 41.85 66 ASP A CA 1
ATOM 530 C C . ASP A 1 66 ? 52.915 23.091 82.362 1.00 39.20 66 ASP A C 1
ATOM 531 O O . ASP A 1 66 ? 53.732 23.789 81.756 1.00 37.83 66 ASP A O 1
ATOM 536 N N . GLY A 1 67 ? 51.751 22.721 81.831 1.00 34.52 67 GLY A N 1
ATOM 537 C CA . GLY A 1 67 ? 51.403 23.106 80.472 1.00 32.00 67 GLY A CA 1
ATOM 538 C C . GLY A 1 67 ? 50.979 24.564 80.430 1.00 27.57 67 GLY A C 1
ATOM 539 O O . GLY A 1 67 ? 51.335 25.326 79.517 1.00 24.41 67 GLY A O 1
ATOM 540 N N . LEU A 1 68 ? 50.236 24.959 81.458 1.00 24.34 68 LEU A N 1
ATOM 541 C CA . LEU A 1 68 ? 49.752 26.320 81.594 1.00 21.37 68 LEU A CA 1
ATOM 542 C C . LEU A 1 68 ? 50.901 27.310 81.700 1.00 22.39 68 LEU A C 1
ATOM 543 O O . LEU A 1 68 ? 50.784 28.452 81.250 1.00 24.89 68 LEU A O 1
ATOM 548 N N . SER A 1 69 ? 52.037 26.865 82.234 1.00 22.36 69 SER A N 1
ATOM 549 C CA . SER A 1 69 ? 53.191 27.747 82.387 1.00 24.22 69 SER A CA 1
ATOM 550 C C . SER A 1 69 ? 53.698 28.287 81.057 1.00 22.54 69 SER A C 1
ATOM 551 O O . SER A 1 69 ? 54.240 29.392 80.992 1.00 23.37 69 SER A O 1
ATOM 554 N N . TYR A 1 70 ? 53.537 27.506 79.997 1.00 24.23 70 TYR A N 1
ATOM 555 C CA . TYR A 1 70 ? 53.990 27.945 78.685 1.00 22.35 70 TYR A CA 1
ATOM 556 C C . TYR A 1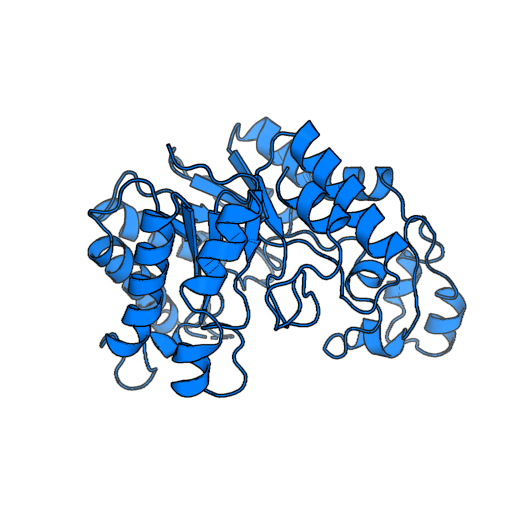 70 ? 53.152 29.118 78.218 1.00 19.31 70 TYR A C 1
ATOM 557 O O . TYR A 1 70 ? 53.682 30.085 77.665 1.00 22.75 70 TYR A O 1
ATOM 566 N N . ILE A 1 71 ? 51.861 29.076 78.526 1.00 17.78 71 ILE A N 1
ATOM 567 C CA . ILE A 1 71 ? 50.955 30.158 78.155 1.00 17.82 71 ILE A CA 1
ATOM 568 C C . ILE A 1 71 ? 51.205 31.367 79.054 1.00 19.63 71 ILE A C 1
ATOM 569 O O . ILE A 1 71 ? 51.307 32.498 78.569 1.00 19.28 71 ILE A O 1
ATOM 574 N N . ASP A 1 72 ? 51.324 31.130 80.361 1.00 22.42 72 ASP A N 1
ATOM 575 C CA . ASP A 1 72 ? 51.577 32.222 81.303 1.00 21.95 72 ASP A CA 1
ATOM 576 C C . ASP A 1 72 ? 52.845 32.986 80.916 1.00 20.75 72 ASP A C 1
ATOM 577 O O . ASP A 1 72 ? 52.853 34.218 80.837 1.00 22.67 72 ASP A O 1
ATOM 582 N N . ARG A 1 73 ? 53.932 32.267 80.677 1.00 21.16 73 ARG A N 1
ATOM 583 C CA . ARG A 1 73 ? 55.173 32.941 80.331 1.00 23.22 73 ARG A CA 1
ATOM 584 C C . ARG A 1 73 ? 55.089 3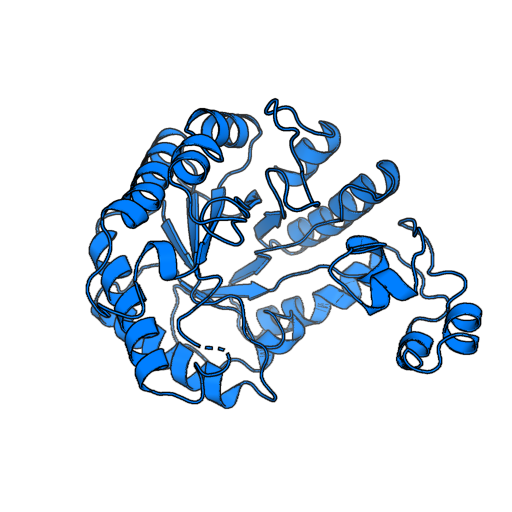3.707 79.020 1.00 21.97 73 ARG A C 1
ATOM 585 O O . ARG A 1 73 ? 55.640 34.803 78.911 1.00 22.29 73 ARG A O 1
ATOM 593 N N . CYS A 1 74 ? 54.367 33.171 78.039 1.00 21.88 74 CYS A N 1
ATOM 594 C CA . CYS A 1 74 ? 54.230 33.870 76.764 1.00 19.72 74 CYS A CA 1
ATOM 595 C C . CYS A 1 74 ? 53.480 35.192 76.998 1.00 17.42 74 CYS A C 1
ATOM 596 O O . CYS A 1 74 ? 53.821 36.231 76.408 1.00 17.32 74 CYS A O 1
ATOM 599 N N . LEU A 1 75 ? 52.503 35.169 77.907 1.00 17.10 75 LEU A N 1
ATOM 600 C CA . LEU A 1 75 ? 51.737 36.369 78.234 1.00 18.18 75 LEU A CA 1
ATOM 601 C C . LEU A 1 75 ? 52.678 37.401 78.840 1.00 17.49 75 LEU A C 1
ATOM 602 O O . LEU A 1 75 ? 52.609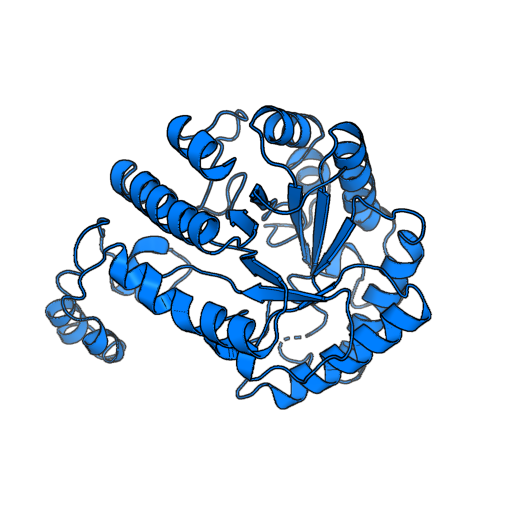 38.589 78.516 1.00 17.13 75 LEU A O 1
ATOM 607 N N . GLU A 1 76 ? 53.590 36.933 79.683 1.00 21.60 76 GLU A N 1
ATOM 608 C CA . GLU A 1 76 ? 54.570 37.807 80.316 1.00 25.72 76 GLU A CA 1
ATOM 609 C C . GLU A 1 76 ? 55.428 38.501 79.267 1.00 24.01 76 GLU A C 1
ATOM 610 O O . GLU A 1 76 ? 55.550 39.728 79.260 1.00 22.32 76 GLU A O 1
ATOM 616 N N . TRP A 1 77 ? 56.031 37.704 78.386 1.00 22.72 77 TRP A N 1
ATOM 617 C CA . TRP A 1 77 ? 56.890 38.238 77.333 1.00 22.41 77 TRP A CA 1
ATOM 618 C C . TRP A 1 77 ? 56.120 39.244 76.494 1.00 21.42 77 TRP A C 1
ATOM 619 O O . TRP A 1 77 ? 56.662 40.290 76.127 1.00 22.90 77 TRP A O 1
ATOM 630 N N . CYS A 1 78 ? 54.858 38.933 76.194 1.00 20.17 78 CYS A N 1
ATOM 631 C CA . CYS A 1 78 ? 54.032 39.842 75.397 1.00 22.19 78 CYS A CA 1
ATOM 632 C C . CYS A 1 78 ? 53.770 41.141 76.147 1.00 22.96 78 CYS A C 1
ATOM 633 O O . CYS A 1 78 ? 53.841 42.223 75.564 1.00 24.17 78 CYS A O 1
ATOM 636 N N . LYS A 1 79 ? 53.470 41.047 77.438 1.00 24.10 79 LYS A N 1
ATOM 637 C CA . LYS A 1 79 ? 53.227 42.249 78.230 1.00 26.14 79 LYS A CA 1
ATOM 638 C C . LYS A 1 79 ? 54.498 43.069 78.250 1.00 25.69 79 LYS A C 1
ATOM 639 O O . LYS A 1 79 ? 54.446 44.291 78.171 1.00 28.62 79 LYS A O 1
ATOM 645 N N . LYS A 1 80 ? 55.637 42.383 78.298 1.00 25.28 80 LYS A N 1
ATOM 646 C CA . LYS A 1 80 ? 56.931 43.045 78.325 1.00 27.09 80 LYS A CA 1
ATOM 647 C C . LYS A 1 80 ? 57.243 43.824 77.055 1.00 28.29 80 LYS A C 1
ATOM 648 O O . LYS A 1 80 ? 57.818 44.915 77.121 1.00 28.10 80 LYS A O 1
ATOM 654 N N . TYR A 1 81 ? 56.869 43.274 75.901 1.00 27.81 81 TYR A N 1
ATOM 655 C CA . TYR A 1 81 ? 57.135 43.942 74.627 1.00 26.72 81 TYR A CA 1
ATOM 656 C C . TYR A 1 81 ? 55.927 44.641 73.989 1.00 27.96 81 TYR A C 1
ATOM 657 O O . TYR A 1 81 ? 55.959 45.027 72.819 1.00 29.45 81 TYR A O 1
ATOM 666 N N . ASN A 1 82 ? 54.899 44.868 74.799 1.00 27.56 82 ASN A N 1
ATOM 667 C CA . ASN A 1 82 ? 53.652 45.523 74.391 1.00 29.01 82 ASN A CA 1
ATOM 668 C C . ASN A 1 82 ? 52.926 44.877 73.217 1.00 24.97 82 ASN A C 1
ATOM 669 O O . ASN A 1 82 ? 52.392 45.562 72.341 1.00 25.69 82 ASN A O 1
ATOM 674 N N . LEU A 1 83 ? 52.885 43.553 73.239 1.00 20.01 83 LEU A N 1
ATOM 675 C CA . LEU A 1 83 ? 52.226 42.776 72.207 1.00 19.69 83 LEU A CA 1
ATOM 676 C C . LEU A 1 83 ? 50.926 42.173 72.737 1.00 19.09 83 LEU A C 1
ATOM 677 O O . LEU A 1 83 ? 50.789 41.914 73.946 1.00 20.16 83 LEU A O 1
ATOM 682 N N . GLY A 1 84 ? 49.976 41.968 71.829 1.00 16.28 84 GLY A N 1
ATOM 683 C CA . GLY A 1 84 ? 48.729 41.324 72.186 1.00 13.13 84 GLY A CA 1
ATOM 684 C C . GLY A 1 84 ? 48.941 39.825 72.011 1.00 13.47 84 GLY A C 1
ATOM 685 O O . GLY A 1 84 ? 49.891 39.402 71.346 1.00 13.28 84 GLY A O 1
ATOM 686 N N . LEU A 1 85 ? 48.065 39.017 72.595 1.00 11.65 85 LEU A N 1
ATOM 687 C CA . LEU A 1 85 ? 48.168 37.573 72.498 1.00 12.59 85 LEU A CA 1
ATOM 688 C C . LEU A 1 85 ? 46.778 37.004 72.245 1.00 15.10 85 LEU A C 1
ATOM 689 O O . LEU A 1 85 ? 45.853 37.240 73.027 1.00 12.47 85 LEU A O 1
ATOM 694 N N . VAL A 1 86 ? 46.607 36.310 71.122 1.00 11.89 86 VAL A N 1
ATOM 695 C CA . VAL A 1 86 ? 45.328 35.676 70.836 1.00 11.83 86 VAL A CA 1
ATOM 696 C C . VAL A 1 86 ? 45.524 34.190 71.166 1.00 13.81 86 VAL A C 1
ATOM 697 O O . VAL A 1 86 ? 46.273 33.480 70.477 1.00 14.59 86 VAL A O 1
ATOM 701 N N . LEU A 1 87 ? 44.924 33.745 72.267 1.00 13.20 87 LEU A N 1
ATOM 702 C CA . LEU A 1 87 ? 45.028 32.353 72.710 1.00 14.64 87 LEU A CA 1
ATOM 703 C C . LEU A 1 87 ? 44.024 31.532 71.896 1.00 14.76 87 LEU A C 1
ATOM 704 O O . LEU A 1 87 ? 42.812 31.688 72.033 1.00 13.90 87 LEU A O 1
ATOM 709 N N . ASP A 1 88 ? 44.531 30.591 71.117 1.00 14.52 88 ASP A N 1
ATOM 710 C CA . ASP A 1 88 ? 43.681 29.828 70.220 1.00 15.67 88 ASP A CA 1
ATOM 711 C C . ASP A 1 88 ? 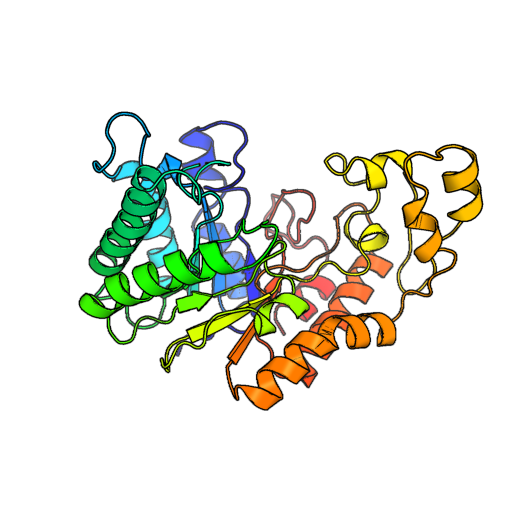43.662 28.321 70.433 1.00 13.89 88 ASP A C 1
ATOM 712 O O . ASP A 1 88 ? 44.708 27.668 70.361 1.00 16.85 88 ASP A O 1
ATOM 717 N N . MET A 1 89 ? 42.483 27.754 70.686 1.00 14.63 89 MET A N 1
ATOM 718 C CA . MET A 1 89 ? 42.406 26.306 70.862 1.00 16.91 89 MET A CA 1
ATOM 719 C C . MET A 1 89 ? 42.358 25.612 69.499 1.00 19.37 89 MET A C 1
ATOM 720 O O . MET A 1 89 ? 41.394 25.751 68.737 1.00 19.20 89 MET A O 1
ATOM 725 N N . HIS A 1 90 ? 43.427 24.890 69.192 1.00 19.42 90 HIS A N 1
ATOM 726 C CA . HIS A 1 90 ? 43.545 24.195 67.927 1.00 23.63 90 HIS A CA 1
ATOM 727 C C . HIS A 1 90 ? 42.810 22.865 67.965 1.00 25.16 90 HIS A C 1
ATOM 728 O O . HIS A 1 90 ? 41.864 22.640 67.210 1.00 28.64 90 HIS A O 1
ATOM 735 N N . HIS A 1 91 ? 43.277 21.960 68.808 1.00 26.68 91 HIS A N 1
ATOM 736 C CA . HIS A 1 91 ? 42.616 20.675 68.941 1.00 31.69 91 HIS A CA 1
ATOM 737 C C . HIS A 1 91 ? 41.835 20.639 70.246 1.00 29.12 91 HIS A C 1
ATOM 738 O O . HIS A 1 91 ? 42.412 20.799 71.326 1.00 30.31 91 HIS A O 1
ATOM 745 N N . ALA A 1 92 ? 40.518 20.501 70.129 1.00 27.10 92 ALA A N 1
ATOM 746 C CA . ALA A 1 92 ? 39.629 20.437 71.286 1.00 27.37 92 ALA A CA 1
ATOM 747 C C . ALA A 1 92 ? 39.536 18.987 71.726 1.00 28.18 92 ALA A C 1
ATOM 748 O O . ALA A 1 92 ? 39.990 18.081 71.016 1.00 29.55 92 ALA A O 1
ATOM 750 N N . PRO A 1 93 ? 38.962 18.742 72.910 1.00 29.18 93 PRO A N 1
ATOM 751 C CA . PRO A 1 93 ? 38.612 17.368 73.275 1.00 31.28 93 PRO A CA 1
ATOM 752 C C . PRO A 1 93 ? 37.666 16.706 72.260 1.00 34.13 93 PRO A C 1
ATOM 753 O O . PRO A 1 93 ? 36.620 17.263 71.913 1.00 33.87 93 PRO A O 1
ATOM 757 N N . GLY A 1 94 ? 38.053 15.521 71.792 1.00 38.61 94 GLY A N 1
ATOM 758 C CA . GLY A 1 94 ? 37.250 14.783 70.831 1.00 45.27 94 GLY A CA 1
ATOM 759 C C . GLY A 1 94 ? 37.688 14.947 69.382 1.00 50.12 94 GLY A C 1
ATOM 760 O O . GLY A 1 94 ? 36.809 15.200 68.521 1.00 52.23 94 GLY A O 1
ATOM 761 N N . SER A 1 103 ? 36.457 12.355 64.766 1.00 58.81 103 SER A N 1
ATOM 762 C CA . SER A 1 103 ? 36.239 13.411 65.799 1.00 58.51 103 SER A CA 1
ATOM 763 C C . SER A 1 103 ? 34.841 13.236 66.393 1.00 55.10 103 SER A C 1
ATOM 764 O O . SER A 1 103 ? 33.865 13.104 65.650 1.00 56.92 103 SER A O 1
ATOM 767 N N . THR A 1 104 ? 34.758 13.222 67.722 1.00 48.82 104 THR A N 1
ATOM 768 C CA . THR A 1 104 ? 33.497 13.002 68.425 1.00 42.41 104 THR A CA 1
ATOM 769 C C . THR A 1 104 ? 32.960 14.172 69.248 1.00 38.91 104 THR A C 1
ATOM 770 O O . THR A 1 104 ? 31.920 14.042 69.888 1.00 38.58 104 THR A O 1
ATOM 774 N N . LEU A 1 105 ? 33.650 15.307 69.226 1.00 33.25 105 LEU A N 1
ATOM 775 C CA . LEU A 1 105 ? 33.224 16.471 69.993 1.00 28.79 105 LEU A CA 1
ATOM 776 C C . LEU A 1 105 ? 31.743 16.813 69.881 1.00 28.91 105 LEU A C 1
ATOM 777 O O . LEU A 1 105 ? 31.080 17.028 70.886 1.00 32.58 105 LEU A O 1
ATOM 782 N N . PHE A 1 106 ? 31.220 16.837 68.664 1.00 27.88 106 PHE A N 1
ATOM 783 C CA . PHE A 1 106 ? 29.824 17.182 68.444 1.00 27.53 106 PHE A CA 1
ATOM 784 C C . PHE A 1 106 ? 28.871 16.024 68.618 1.00 30.29 106 PHE A C 1
ATOM 785 O O . PHE A 1 106 ? 27.661 16.179 68.488 1.00 31.15 106 PHE A O 1
ATOM 793 N N . GLU A 1 107 ? 29.434 14.871 68.948 1.00 35.55 107 GLU A N 1
ATOM 794 C CA . GLU A 1 107 ? 28.676 13.647 69.150 1.00 41.13 107 GLU A CA 1
ATOM 795 C C . GLU A 1 107 ? 28.550 13.334 70.645 1.00 39.48 107 GLU A C 1
ATOM 796 O O . GLU A 1 107 ? 27.484 12.968 71.134 1.00 41.88 107 GLU A O 1
ATOM 802 N N . ASP A 1 108 ? 29.645 13.540 71.365 1.00 38.01 108 ASP A N 1
ATOM 803 C CA . ASP A 1 108 ? 29.746 13.236 72.785 1.00 37.01 108 ASP A CA 1
ATOM 804 C C . ASP A 1 108 ? 29.679 14.467 73.702 1.00 36.85 108 ASP A C 1
ATOM 805 O O . ASP A 1 108 ? 30.659 15.193 73.838 1.00 35.97 108 ASP A O 1
ATOM 810 N N . PRO A 1 109 ? 28.564 14.639 74.438 1.00 37.29 109 PRO A N 1
ATOM 811 C CA . PRO A 1 109 ? 28.394 15.719 75.419 1.00 37.42 109 PRO A CA 1
ATOM 812 C C . PRO A 1 109 ? 29.468 15.802 76.492 1.00 36.85 109 PRO A C 1
ATOM 813 O O . PRO A 1 109 ? 29.619 16.843 77.123 1.00 37.68 109 PRO A O 1
ATOM 817 N N . ASN A 1 110 ? 30.194 14.711 76.716 1.00 36.66 110 ASN A N 1
ATOM 818 C CA . ASN A 1 110 ? 31.279 14.705 77.700 1.00 37.61 110 ASN A CA 1
ATOM 819 C C . ASN A 1 110 ? 32.424 15.524 77.131 1.00 36.12 110 ASN A C 1
ATOM 820 O O . ASN A 1 110 ? 33.104 16.242 77.856 1.00 35.17 110 ASN A O 1
ATOM 825 N N . GLN A 1 111 ? 32.630 15.394 75.822 1.00 34.11 111 GLN A N 1
ATOM 826 C CA . GLN A 1 111 ? 33.667 16.129 75.116 1.00 30.45 111 GLN A CA 1
ATOM 827 C C . GLN A 1 111 ? 33.262 17.595 75.122 1.00 27.45 111 GLN A C 1
ATOM 828 O O . GLN A 1 111 ? 34.098 18.478 75.276 1.00 26.98 111 GLN A O 1
ATOM 834 N N . GLN A 1 112 ? 31.970 17.848 74.941 1.00 24.27 112 GLN A N 1
ATOM 835 C CA . GLN A 1 112 ? 31.453 19.211 74.948 1.00 26.98 112 GLN A CA 1
ATOM 836 C C . GLN A 1 112 ? 31.633 19.873 76.313 1.00 25.86 112 GLN A C 1
ATOM 837 O O . GLN A 1 112 ? 31.986 21.052 76.405 1.00 23.07 112 GLN A O 1
ATOM 843 N N . LYS A 1 113 ? 31.388 19.098 77.364 1.00 27.30 113 LYS A N 1
ATOM 844 C CA . LYS A 1 113 ? 31.513 19.552 78.746 1.00 28.48 113 LYS A CA 1
ATOM 845 C C . LYS A 1 113 ? 32.957 19.970 79.049 1.00 24.99 113 LYS A C 1
ATOM 846 O O . LYS A 1 113 ? 33.198 21.078 79.527 1.00 25.58 113 LYS A O 1
ATOM 852 N N . ARG A 1 114 ? 33.918 19.116 78.711 1.00 24.41 114 ARG A N 1
ATOM 853 C CA . ARG A 1 114 ? 35.340 19.411 78.936 1.00 25.03 114 ARG A CA 1
ATOM 854 C C . ARG A 1 114 ? 35.792 20.671 78.191 1.00 23.37 114 ARG A C 1
ATOM 855 O O . ARG A 1 114 ? 36.576 21.456 78.715 1.00 26.14 114 ARG A O 1
ATOM 863 N N . PHE A 1 115 ? 35.329 20.824 76.952 1.00 21.16 115 PHE A N 1
ATOM 864 C CA . PHE A 1 115 ? 35.666 21.969 76.102 1.00 21.16 115 PHE A CA 1
ATOM 865 C C . PHE A 1 115 ? 35.247 23.279 76.784 1.00 20.27 115 PHE A C 1
ATOM 866 O O . PHE A 1 115 ? 36.033 24.231 76.886 1.00 19.32 115 PHE A O 1
ATOM 874 N N . VAL A 1 116 ? 34.005 23.311 77.254 1.00 19.02 116 VAL A N 1
ATOM 875 C CA . VAL A 1 116 ? 33.466 24.478 77.934 1.00 18.99 116 VAL A CA 1
ATOM 876 C C . VAL A 1 116 ? 34.201 24.709 79.256 1.00 16.62 116 VAL A C 1
ATOM 877 O O . VAL A 1 116 ? 34.556 25.833 79.591 1.00 17.81 116 VAL A O 1
ATOM 881 N N . ASP A 1 117 ? 34.465 23.638 79.987 1.00 17.53 117 ASP A N 1
ATOM 882 C CA . ASP A 1 117 ? 35.159 23.758 81.259 1.00 20.44 117 ASP A CA 1
ATOM 883 C C . ASP A 1 117 ? 36.551 24.321 81.125 1.00 21.38 117 ASP A C 1
ATOM 884 O O . ASP A 1 117 ? 36.984 25.110 81.965 1.00 21.29 117 ASP A O 1
ATOM 889 N N . ILE A 1 118 ? 37.251 23.931 80.064 1.00 22.24 118 ILE A N 1
ATOM 890 C CA . ILE A 1 118 ? 38.602 24.430 79.834 1.00 21.50 118 ILE A CA 1
ATOM 891 C C . ILE A 1 118 ? 38.574 25.934 79.588 1.00 21.51 118 ILE A C 1
ATOM 892 O O . ILE A 1 118 ? 39.419 26.664 80.108 1.00 23.03 118 ILE A O 1
ATOM 897 N N . TRP A 1 119 ? 37.583 26.410 78.837 1.00 19.66 119 TRP A N 1
ATOM 898 C CA . TRP A 1 119 ? 37.488 27.843 78.583 1.00 19.85 119 TRP A CA 1
ATOM 899 C C . TRP A 1 119 ? 37.063 28.611 79.841 1.00 22.25 119 TRP A C 1
ATOM 900 O O . TRP A 1 119 ? 37.549 29.715 80.085 1.00 22.55 119 TRP A O 1
ATOM 911 N N . ARG A 1 120 ? 36.201 28.000 80.655 1.00 24.56 120 ARG A N 1
ATOM 912 C CA . ARG A 1 120 ? 35.742 28.601 81.910 1.00 24.61 120 ARG A CA 1
ATOM 913 C C . ARG A 1 120 ? 36.960 28.779 82.818 1.00 21.48 120 ARG A C 1
ATOM 914 O O . ARG A 1 120 ? 37.132 29.809 83.457 1.00 20.04 120 ARG A O 1
ATOM 922 N N . PHE A 1 121 ? 37.817 27.768 82.845 1.00 20.76 121 PHE A N 1
ATOM 923 C CA . PHE A 1 121 ? 39.021 27.808 83.648 1.00 20.06 121 PHE A CA 1
ATOM 924 C C . PHE A 1 121 ? 39.994 28.893 83.175 1.00 22.78 121 PHE A C 1
ATOM 925 O O . PHE A 1 121 ? 40.526 29.650 83.990 1.00 23.68 121 PHE A O 1
ATOM 933 N N . LEU A 1 122 ? 40.222 28.991 81.866 1.00 19.45 122 LEU A N 1
ATOM 934 C CA . LEU A 1 122 ? 41.152 29.995 81.343 1.00 17.34 122 LEU A CA 1
ATOM 935 C C . LEU A 1 122 ? 40.650 31.418 81.553 1.00 15.33 122 LEU A C 1
ATOM 936 O O . LEU A 1 122 ? 41.444 32.330 81.791 1.00 14.95 122 LEU A O 1
ATOM 941 N N . ALA A 1 123 ? 39.341 31.615 81.421 1.00 14.42 123 ALA A N 1
ATOM 942 C CA . ALA A 1 123 ? 38.733 32.936 81.618 1.00 15.46 123 ALA A CA 1
ATOM 943 C C . ALA A 1 123 ? 38.992 33.389 83.057 1.00 17.59 123 ALA A C 1
ATOM 944 O O . ALA A 1 123 ? 39.237 34.563 83.316 1.00 17.99 123 ALA A O 1
ATOM 946 N N . LYS A 1 124 ? 38.929 32.445 83.988 1.00 20.32 124 LYS A N 1
ATOM 947 C CA . LYS A 1 124 ? 39.185 32.743 85.391 1.00 24.48 124 LYS A CA 1
ATOM 948 C C . LYS A 1 124 ? 40.665 33.032 85.604 1.00 22.77 124 LYS A C 1
ATOM 949 O O . LYS A 1 124 ? 41.034 34.072 86.147 1.00 22.86 124 LYS A O 1
ATOM 955 N N . ARG A 1 125 ? 41.510 32.131 85.118 1.00 20.80 125 ARG A N 1
ATOM 956 C CA . ARG A 1 125 ? 42.942 32.277 85.271 1.00 16.91 125 ARG A CA 1
ATOM 957 C C . ARG A 1 125 ? 43.483 33.614 84.784 1.00 18.77 125 ARG A C 1
ATOM 958 O O . ARG A 1 125 ? 44.383 34.184 85.416 1.00 22.19 125 ARG A O 1
ATOM 966 N N . TYR A 1 126 ? 42.933 34.139 83.692 1.00 13.43 126 TYR A N 1
ATOM 967 C CA . TYR A 1 126 ? 43.430 35.396 83.150 1.00 14.27 126 TYR A CA 1
ATOM 968 C C . TYR A 1 126 ? 42.526 36.582 83.345 1.00 14.59 126 TYR A C 1
ATOM 969 O O . TYR A 1 126 ? 42.740 37.611 82.712 1.00 14.71 126 TYR A O 1
ATOM 978 N N . ILE A 1 127 ? 41.596 36.475 84.292 1.00 16.98 127 ILE A N 1
ATOM 979 C CA . ILE A 1 127 ? 40.618 37.539 84.592 1.00 19.69 127 ILE A CA 1
ATOM 980 C C . ILE A 1 127 ? 41.185 38.958 84.820 1.00 19.74 127 ILE A C 1
ATOM 981 O O . ILE A 1 127 ? 40.529 39.949 84.509 1.00 20.35 127 ILE A O 1
ATOM 986 N N . ASN A 1 128 ? 42.391 39.065 85.366 1.00 20.71 128 ASN A N 1
ATOM 987 C CA . ASN A 1 128 ? 42.962 40.386 85.613 1.00 22.67 128 ASN A CA 1
ATOM 988 C C . ASN A 1 128 ? 43.688 40.994 84.425 1.00 22.87 128 ASN A C 1
ATOM 989 O O . ASN A 1 128 ? 44.065 42.170 84.470 1.00 23.04 128 ASN A O 1
ATOM 994 N N . GLU A 1 129 ? 43.921 40.188 83.385 1.00 21.74 129 GLU A N 1
ATOM 995 C CA . GLU A 1 129 ? 44.579 40.683 82.179 1.00 19.44 129 GLU A CA 1
ATOM 996 C C . GLU A 1 129 ? 43.478 41.224 81.271 1.00 19.19 129 GLU A C 1
ATOM 997 O O . GLU A 1 129 ? 42.731 40.468 80.658 1.00 19.64 129 GLU A O 1
ATOM 1003 N N . ARG A 1 130 ? 43.403 42.546 81.185 1.00 20.55 130 ARG A N 1
ATOM 1004 C CA . ARG A 1 130 ? 42.372 43.212 80.408 1.00 23.22 130 ARG A CA 1
ATOM 1005 C C . ARG A 1 130 ? 42.711 43.674 79.005 1.00 26.33 130 ARG A C 1
ATOM 1006 O O . ARG A 1 130 ? 41.807 43.921 78.229 1.00 32.01 130 ARG A O 1
ATOM 1014 N N . GLU A 1 131 ? 43.982 43.837 78.666 1.00 25.65 131 GLU A N 1
ATOM 1015 C CA . GLU A 1 131 ? 44.267 44.311 77.323 1.00 30.45 131 GLU A CA 1
ATOM 1016 C C . GLU A 1 131 ? 45.242 43.551 76.446 1.00 27.68 131 GLU A C 1
ATOM 1017 O O . GLU A 1 131 ? 45.321 43.823 75.249 1.00 28.63 131 GLU A O 1
ATOM 1023 N N . HIS A 1 132 ? 45.970 42.598 77.016 1.00 21.03 132 HIS A N 1
ATOM 1024 C CA . HIS A 1 132 ? 46.951 41.855 76.231 1.00 23.16 132 HIS A CA 1
ATOM 1025 C C . HIS A 1 132 ? 46.495 40.482 75.766 1.00 22.13 132 HIS A C 1
ATOM 1026 O O . HIS A 1 132 ? 47.214 39.833 75.019 1.00 25.62 132 HIS A O 1
ATOM 1033 N N . ILE A 1 133 ? 45.313 40.038 76.175 1.00 20.33 133 ILE A N 1
ATOM 1034 C CA . ILE A 1 133 ? 44.871 38.698 75.788 1.00 18.29 133 ILE A CA 1
ATOM 1035 C C . ILE A 1 133 ? 43.453 38.624 75.205 1.00 18.04 133 ILE A C 1
ATOM 1036 O O . ILE A 1 133 ? 42.573 39.410 75.568 1.00 16.50 133 ILE A O 1
ATOM 1041 N N . ALA A 1 134 ? 43.280 37.741 74.226 1.00 14.74 134 ALA A N 1
ATOM 1042 C CA . ALA A 1 134 ? 41.993 37.520 73.600 1.00 14.49 134 ALA A CA 1
ATOM 1043 C C . ALA A 1 134 ? 41.880 36.007 73.454 1.00 13.40 134 ALA A C 1
ATOM 1044 O O . ALA A 1 134 ? 42.888 35.306 73.480 1.00 15.05 134 ALA A O 1
ATOM 1046 N N . PHE A 1 135 ? 40.656 35.497 73.408 1.00 11.99 135 PHE A N 1
ATOM 1047 C CA . PHE A 1 135 ? 40.433 34.068 73.304 1.00 13.95 135 PHE A CA 1
ATOM 1048 C C . PHE A 1 135 ? 39.839 33.726 71.947 1.00 14.49 135 PHE A C 1
ATOM 1049 O O . PHE A 1 135 ? 38.900 34.382 71.515 1.00 15.38 135 PHE A O 1
ATOM 1057 N N . GLU A 1 136 ? 40.383 32.707 71.288 1.00 13.05 136 GLU A N 1
ATOM 1058 C CA . GLU A 1 136 ? 39.866 32.216 70.014 1.00 13.59 136 GLU A CA 1
ATOM 1059 C C . GLU A 1 136 ? 39.446 30.782 70.357 1.00 12.61 136 GLU A C 1
ATOM 1060 O O . GLU A 1 136 ? 40.287 29.914 70.577 1.00 13.05 136 GLU A O 1
ATOM 1066 N N . LEU A 1 137 ? 38.131 30.570 70.434 1.00 13.97 137 LEU A N 1
ATOM 1067 C CA . LEU A 1 137 ? 37.510 29.307 70.848 1.00 14.67 137 LEU A CA 1
ATOM 1068 C C . LEU A 1 137 ? 37.882 27.969 70.226 1.00 16.87 137 LEU A C 1
ATOM 1069 O O . LEU A 1 137 ? 38.182 27.017 70.953 1.00 13.47 137 LEU A O 1
ATOM 1074 N N . LEU A 1 138 ? 37.804 27.861 68.903 1.00 16.79 138 LEU A N 1
ATOM 1075 C CA . LEU A 1 138 ? 38.106 26.591 68.258 1.00 18.16 138 LEU A CA 1
ATOM 1076 C C . LEU A 1 138 ? 38.479 26.781 66.801 1.00 20.78 138 LEU A C 1
ATOM 1077 O O . LEU A 1 138 ? 37.872 27.588 66.102 1.00 22.23 138 LEU A O 1
ATOM 1082 N N . ASN A 1 139 ? 39.480 26.031 66.355 1.00 24.74 139 ASN A N 1
ATOM 1083 C CA . ASN A 1 139 ? 39.952 26.070 64.965 1.00 28.81 139 ASN A CA 1
ATOM 1084 C C . ASN A 1 139 ? 39.363 24.990 64.052 1.00 32.20 139 ASN A C 1
ATOM 1085 O O . ASN A 1 139 ? 38.890 25.254 62.934 1.00 31.87 139 ASN A O 1
ATOM 1090 N N . GLN A 1 140 ? 39.451 23.753 64.514 1.00 38.85 140 GLN A N 1
ATOM 1091 C CA . GLN A 1 140 ? 38.971 22.629 63.737 1.00 42.61 140 GLN A CA 1
ATOM 1092 C C . GLN A 1 140 ? 37.461 22.418 63.670 1.00 41.01 140 GLN A C 1
ATOM 1093 O O . GLN A 1 140 ? 36.912 21.658 64.477 1.00 44.61 140 GLN A O 1
ATOM 1099 N N . VAL A 1 141 ? 36.777 23.122 62.766 1.00 34.86 141 VAL A N 1
ATOM 1100 C CA . VAL A 1 141 ? 35.340 22.882 62.585 1.00 29.15 141 VAL A CA 1
ATOM 1101 C C . VAL A 1 141 ? 35.083 22.441 61.146 1.00 26.40 141 VAL A C 1
ATOM 1102 O O . VAL A 1 141 ? 35.220 23.226 60.206 1.00 23.46 141 VAL A O 1
ATOM 1106 N N . VAL A 1 142 ? 34.798 21.156 60.980 1.00 25.08 142 VAL A N 1
ATOM 1107 C CA . VAL A 1 142 ? 34.496 20.593 59.671 1.00 23.39 142 VAL A CA 1
ATOM 1108 C C . VAL A 1 142 ? 33.252 19.706 59.857 1.00 23.82 142 VAL A C 1
ATOM 1109 O O . VAL A 1 142 ? 33.336 18.542 60.238 1.00 26.74 142 VAL A O 1
ATOM 1113 N N . GLU A 1 143 ? 32.089 20.299 59.627 1.00 22.13 143 GLU A N 1
ATOM 1114 C CA . GLU A 1 143 ? 30.815 19.622 59.814 1.00 22.92 143 GLU A CA 1
ATOM 1115 C C . GLU A 1 143 ? 29.962 19.715 58.554 1.00 23.32 143 GLU A C 1
ATOM 1116 O O . GLU A 1 143 ? 30.149 20.630 57.762 1.00 23.29 143 GLU A O 1
ATOM 1122 N N . PRO A 1 144 ? 28.985 18.798 58.373 1.00 24.84 144 PRO A N 1
ATOM 1123 C CA . PRO A 1 144 ? 27.995 18.916 57.291 1.00 25.29 144 PRO A CA 1
ATOM 1124 C C . PRO A 1 144 ? 27.286 20.261 57.270 1.00 25.41 144 PRO A C 1
ATOM 1125 O O . PRO A 1 144 ? 26.983 20.804 56.201 1.00 26.96 144 PRO A O 1
ATOM 1129 N N . ASP A 1 145 ? 26.988 20.777 58.455 1.00 22.21 145 ASP A N 1
ATOM 1130 C CA . ASP A 1 145 ? 26.370 22.086 58.588 1.00 21.93 145 ASP A CA 1
ATOM 1131 C C . ASP A 1 145 ? 26.802 22.684 59.941 1.00 20.49 145 ASP A C 1
ATOM 1132 O O . ASP A 1 145 ? 27.506 22.033 60.711 1.00 17.49 145 ASP A O 1
ATOM 1137 N N . SER A 1 146 ? 26.409 23.920 60.213 1.00 17.08 146 SER A N 1
ATOM 1138 C CA . SER A 1 146 ? 26.812 24.585 61.440 1.00 18.14 146 SER A CA 1
ATOM 1139 C C . SER A 1 146 ? 25.902 24.414 62.645 1.00 20.77 146 SER A C 1
ATOM 1140 O O . SER A 1 146 ? 26.194 24.970 63.698 1.00 23.05 146 SER A O 1
ATOM 1143 N N . THR A 1 147 ? 24.846 23.616 62.529 1.00 19.02 147 THR A N 1
ATOM 1144 C CA . THR A 1 147 ? 23.909 23.464 63.637 1.00 22.66 147 THR A CA 1
ATOM 1145 C C . THR A 1 147 ? 24.511 23.051 64.971 1.00 19.89 147 THR A C 1
ATOM 1146 O O . THR A 1 147 ? 24.222 23.666 65.993 1.00 22.00 147 THR A O 1
ATOM 1150 N N . ARG A 1 148 ? 25.377 22.052 64.952 1.00 17.18 148 ARG A N 1
ATOM 1151 C CA . ARG A 1 148 ? 25.981 21.572 66.173 1.00 19.18 148 ARG A CA 1
ATOM 1152 C C . ARG A 1 148 ? 27.069 22.487 66.708 1.00 21.58 148 ARG A C 1
ATOM 1153 O O . ARG A 1 148 ? 27.229 22.614 67.923 1.00 22.07 148 ARG A O 1
ATOM 1161 N N . TRP A 1 149 ? 27.820 23.123 65.814 1.00 18.77 149 TRP A N 1
ATOM 1162 C CA . TRP A 1 149 ? 28.859 24.052 66.247 1.00 20.31 149 TRP A CA 1
ATOM 1163 C C . TRP A 1 149 ? 28.178 25.278 66.854 1.00 18.88 149 TRP A C 1
ATOM 1164 O O . TRP A 1 149 ? 28.603 25.776 67.891 1.00 18.78 149 TRP A O 1
ATOM 1175 N N . ASN A 1 150 ? 27.095 25.735 66.238 1.00 16.40 150 ASN A N 1
ATOM 1176 C CA . ASN A 1 150 ? 26.380 26.904 66.742 1.00 18.26 150 ASN A CA 1
ATOM 1177 C C . ASN A 1 150 ? 25.877 26.699 68.155 1.00 20.33 150 ASN A C 1
ATOM 1178 O O . ASN A 1 150 ? 25.907 27.611 68.977 1.00 22.56 150 ASN A O 1
ATOM 1183 N N . LYS A 1 151 ? 25.419 25.488 68.428 1.00 21.63 151 LYS A N 1
ATOM 1184 C CA . LYS A 1 151 ? 24.904 25.139 69.739 1.00 24.54 151 LYS A CA 1
ATOM 1185 C C . LYS A 1 151 ? 26.030 25.192 70.781 1.00 23.89 151 LYS A C 1
ATOM 1186 O O . LYS A 1 151 ? 25.906 25.861 71.805 1.00 24.35 151 LYS A O 1
ATOM 1192 N N . LEU A 1 152 ? 27.149 24.543 70.484 1.00 19.91 152 LEU A N 1
ATOM 1193 C CA . LEU A 1 152 ? 28.277 24.515 71.396 1.00 18.77 152 LEU A CA 1
ATOM 1194 C C . LEU A 1 152 ? 28.887 25.894 71.592 1.00 20.99 152 LEU A C 1
ATOM 1195 O O . LEU A 1 152 ? 29.193 26.289 72.717 1.00 21.03 152 LEU A O 1
ATOM 1200 N N . MET A 1 153 ? 29.025 26.640 70.501 1.00 20.24 153 MET A N 1
ATOM 1201 C CA . MET A 1 153 ? 29.615 27.975 70.537 1.00 19.92 153 MET A CA 1
ATOM 1202 C C . MET A 1 153 ? 28.817 28.901 71.442 1.00 19.82 153 MET A C 1
ATOM 1203 O O . MET A 1 153 ? 29.394 29.641 72.236 1.00 15.16 153 MET A O 1
ATOM 1208 N N . LEU A 1 154 ? 27.492 28.830 71.345 1.00 18.85 154 LEU A N 1
ATOM 1209 C CA . LEU A 1 154 ? 26.620 29.659 72.180 1.00 22.70 154 LEU A CA 1
ATOM 1210 C C . LEU A 1 154 ? 26.755 29.316 73.678 1.00 22.15 154 LEU A C 1
ATOM 1211 O O . LEU A 1 154 ? 26.846 30.210 74.515 1.00 22.56 154 LEU A O 1
ATOM 1216 N N . GLU A 1 155 ? 26.823 28.029 74.003 1.00 22.59 155 GLU A N 1
ATOM 1217 C CA . GLU A 1 155 ? 26.994 27.602 75.389 1.00 24.73 155 GLU A CA 1
ATOM 1218 C C . GLU A 1 155 ? 28.337 28.102 75.911 1.00 25.57 155 GLU A C 1
ATOM 1219 O O . GLU A 1 155 ? 28.435 28.617 77.032 1.00 24.71 155 GLU A O 1
ATOM 1225 N N . CYS A 1 156 ? 29.373 27.940 75.094 1.00 22.59 156 CYS A N 1
ATOM 1226 C CA . CYS A 1 156 ? 30.712 28.359 75.472 1.00 19.93 156 CYS A CA 1
ATOM 1227 C C . CYS A 1 156 ? 30.772 29.858 75.717 1.00 17.80 156 CYS A C 1
ATOM 1228 O O . CYS A 1 156 ? 31.303 30.295 76.732 1.00 18.44 156 CYS A O 1
ATOM 1231 N N . ILE A 1 157 ? 30.182 30.638 74.820 1.00 17.64 157 ILE A N 1
ATOM 1232 C CA . ILE A 1 157 ? 30.152 32.087 74.969 1.00 19.86 157 ILE A CA 1
ATOM 1233 C C . ILE A 1 157 ? 29.440 32.426 76.285 1.00 22.81 157 ILE A C 1
ATOM 1234 O O . ILE A 1 157 ? 29.917 33.247 77.075 1.00 23.85 157 ILE A O 1
ATOM 1239 N N . LYS A 1 158 ? 28.310 31.768 76.517 1.00 22.32 158 LYS A N 1
ATOM 1240 C CA . LYS A 1 158 ? 27.514 31.973 77.716 1.00 26.15 158 LYS A CA 1
ATOM 1241 C C . LYS A 1 158 ? 28.308 31.695 78.991 1.00 23.56 158 LYS A C 1
ATOM 1242 O O . LYS A 1 158 ? 28.329 32.508 79.927 1.00 21.78 158 LYS A O 1
ATOM 1248 N N . ALA A 1 159 ? 28.954 30.538 79.021 1.00 21.60 159 ALA A N 1
ATOM 1249 C CA . ALA A 1 159 ? 29.748 30.127 80.165 1.00 21.45 159 ALA A CA 1
ATOM 1250 C C . ALA A 1 159 ? 30.832 31.152 80.452 1.00 23.86 159 ALA A C 1
ATOM 1251 O O . ALA A 1 159 ? 31.018 31.553 81.597 1.00 25.15 159 ALA A O 1
ATOM 1253 N N . ILE A 1 160 ? 31.543 31.580 79.410 1.00 22.92 160 ILE A N 1
ATOM 1254 C CA . ILE A 1 160 ? 32.607 32.573 79.556 1.00 20.41 160 ILE A CA 1
ATOM 1255 C C . ILE A 1 160 ? 32.058 33.916 80.051 1.00 22.06 160 ILE A C 1
ATOM 1256 O O . ILE A 1 160 ? 32.648 34.535 80.940 1.00 20.88 160 ILE A O 1
ATOM 1261 N N . ARG A 1 161 ? 30.930 34.359 79.496 1.00 21.39 161 ARG A N 1
ATOM 1262 C CA . ARG A 1 161 ? 30.338 35.638 79.892 1.00 21.76 161 ARG A CA 1
ATOM 1263 C C . ARG A 1 161 ? 29.895 35.727 81.361 1.00 25.76 161 ARG A C 1
ATOM 1264 O O . ARG A 1 161 ? 29.778 36.833 81.909 1.00 26.79 161 ARG A O 1
ATOM 1272 N N . GLU A 1 162 ? 29.625 34.585 81.991 1.00 25.39 162 GLU A N 1
ATOM 1273 C CA . GLU A 1 162 ? 29.237 34.583 83.397 1.00 27.60 162 GLU A CA 1
ATOM 1274 C C . GLU A 1 162 ? 30.440 34.952 84.247 1.00 27.69 162 GLU A C 1
ATOM 1275 O O . GLU A 1 162 ? 30.297 35.526 85.319 1.00 31.34 162 GLU A O 1
ATOM 1281 N N . ILE A 1 163 ? 31.626 34.660 83.726 1.00 24.99 163 ILE A N 1
ATOM 1282 C CA . ILE A 1 163 ? 32.878 34.939 84.400 1.00 22.58 163 ILE A CA 1
ATOM 1283 C C . ILE A 1 163 ? 33.510 36.263 83.964 1.00 25.73 163 ILE A C 1
ATOM 1284 O O . ILE A 1 163 ? 33.963 37.047 84.801 1.00 27.58 163 ILE A O 1
ATOM 1289 N N . ASP A 1 164 ? 33.496 36.528 82.660 1.00 23.47 164 ASP A N 1
ATOM 1290 C CA . ASP A 1 164 ? 34.117 37.720 82.092 1.00 21.92 164 ASP A CA 1
ATOM 1291 C C . ASP A 1 164 ? 33.224 38.339 81.006 1.00 23.19 164 ASP A C 1
ATOM 1292 O O . ASP A 1 164 ? 33.170 37.855 79.879 1.00 24.55 164 ASP A O 1
ATOM 1297 N N . SER A 1 165 ? 32.577 39.450 81.333 1.00 23.80 165 SER A N 1
ATOM 1298 C CA . SER A 1 165 ? 31.675 40.104 80.399 1.00 24.09 165 SER A CA 1
ATOM 1299 C C . SER A 1 165 ? 32.310 40.903 79.277 1.00 23.32 165 SER A C 1
ATOM 1300 O O . SER A 1 165 ? 31.631 41.244 78.314 1.00 23.80 165 SER A O 1
ATOM 1303 N N . THR A 1 166 ? 33.588 41.242 79.394 1.00 21.74 166 THR A N 1
ATOM 1304 C CA . THR A 1 166 ? 34.212 42.045 78.353 1.00 20.87 166 THR A CA 1
ATOM 1305 C C . THR A 1 166 ? 35.411 4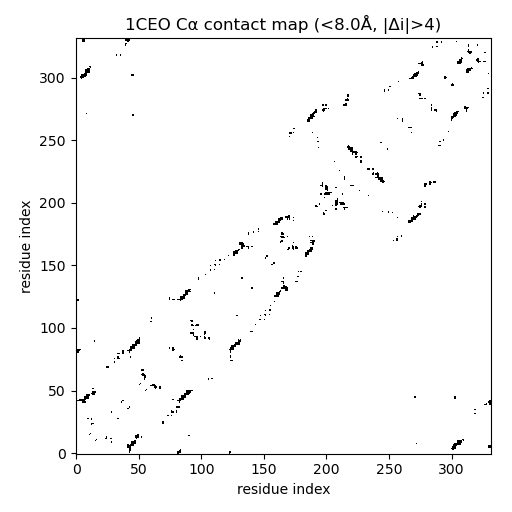1.411 77.658 1.00 18.41 166 THR A C 1
ATOM 1306 O O . THR A 1 166 ? 36.092 42.078 76.895 1.00 18.16 166 THR A O 1
ATOM 1310 N N . MET A 1 167 ? 35.696 40.146 77.948 1.00 16.44 167 MET A N 1
ATOM 1311 C CA . MET A 1 167 ? 36.818 39.466 77.302 1.00 16.40 167 MET A CA 1
ATOM 1312 C C . MET A 1 167 ? 36.499 39.344 75.802 1.00 16.18 167 MET A C 1
ATOM 1313 O O . MET A 1 167 ? 35.414 38.917 75.447 1.00 16.05 167 MET A O 1
ATOM 1318 N N . TRP A 1 168 ? 37.420 39.755 74.935 1.00 15.67 168 TRP A N 1
ATOM 1319 C CA . TRP A 1 168 ? 37.219 39.642 73.481 1.00 15.66 168 TRP A CA 1
ATOM 1320 C C . TRP A 1 168 ? 37.316 38.188 73.043 1.00 12.58 168 TRP A C 1
ATOM 1321 O O . TRP A 1 168 ? 38.278 37.492 73.362 1.00 15.05 168 TRP A O 1
ATOM 1332 N N . LEU A 1 169 ? 36.304 37.721 72.330 1.00 15.08 169 LEU A N 1
ATOM 1333 C CA . LEU A 1 169 ? 36.278 36.344 71.851 1.00 14.26 169 LEU A CA 1
ATOM 1334 C C . LEU A 1 169 ? 36.331 36.330 70.319 1.00 15.64 169 LEU A C 1
ATOM 1335 O O . LEU A 1 169 ? 35.651 37.125 69.652 1.00 16.29 169 LEU A O 1
ATOM 1340 N N . TYR A 1 170 ? 37.185 35.467 69.774 1.00 14.98 170 TYR A N 1
ATOM 1341 C CA . TYR A 1 170 ? 37.369 35.312 68.334 1.00 13.20 170 TYR A CA 1
ATOM 1342 C C . TYR A 1 170 ? 36.618 34.051 67.899 1.00 11.16 170 TYR A C 1
ATOM 1343 O O . TYR A 1 170 ? 36.944 32.943 68.312 1.00 11.97 170 TYR A O 1
ATOM 1352 N N . ILE A 1 171 ? 35.617 34.225 67.050 1.00 11.90 171 ILE A N 1
ATOM 1353 C CA . ILE A 1 171 ? 34.781 33.117 66.617 1.00 11.64 171 ILE A CA 1
ATOM 1354 C C . ILE A 1 171 ? 34.821 32.886 65.105 1.00 10.36 171 ILE A C 1
ATOM 1355 O O . ILE A 1 171 ? 34.621 33.811 64.325 1.00 10.37 171 ILE A O 1
ATOM 1360 N N . GLY A 1 172 ? 35.089 31.648 64.713 1.00 12.59 172 GLY A N 1
ATOM 1361 C CA . GLY A 1 172 ? 35.147 31.290 63.309 1.00 16.34 172 GLY A CA 1
ATOM 1362 C C . GLY A 1 172 ? 34.033 30.334 62.919 1.00 18.98 172 GLY A C 1
ATOM 1363 O O . GLY A 1 172 ? 33.348 29.789 63.782 1.00 17.89 172 GLY A O 1
ATOM 1364 N N . GLY A 1 173 ? 33.845 30.123 61.621 1.00 18.29 173 GLY A N 1
ATOM 1365 C CA . GLY A 1 173 ? 32.788 29.232 61.180 1.00 14.40 173 GLY A CA 1
ATOM 1366 C C . GLY A 1 173 ? 33.233 27.834 60.791 1.00 15.86 173 GLY A C 1
ATOM 1367 O O . GLY A 1 173 ? 34.374 27.420 61.032 1.00 15.98 173 GLY A O 1
ATOM 1368 N N . ASN A 1 174 ? 32.311 27.125 60.149 1.00 15.22 174 ASN A N 1
ATOM 1369 C CA . ASN A 1 174 ? 32.488 25.756 59.666 1.00 16.43 174 ASN A CA 1
ATOM 1370 C C . ASN A 1 174 ? 33.468 25.713 58.485 1.00 15.16 174 ASN A C 1
ATOM 1371 O O . ASN A 1 174 ? 33.870 26.758 57.969 1.00 17.93 174 ASN A O 1
ATOM 1376 N N . ASN A 1 175 ? 33.868 24.510 58.080 1.00 17.06 175 ASN A N 1
ATOM 1377 C CA . ASN A 1 175 ? 34.773 24.324 56.946 1.00 18.55 175 ASN A CA 1
ATOM 1378 C C . ASN A 1 175 ? 36.128 25.000 57.203 1.00 20.26 175 ASN A C 1
ATOM 1379 O O . ASN A 1 175 ? 36.631 25.736 56.354 1.00 20.90 175 ASN A O 1
ATOM 1384 N N . TYR A 1 176 ? 36.698 24.762 58.384 1.00 22.41 176 TYR A N 1
ATOM 1385 C CA . TYR A 1 176 ? 37.987 25.353 58.779 1.00 28.95 176 TYR A CA 1
ATOM 1386 C C . TYR A 1 176 ? 37.978 26.885 58.790 1.00 26.58 176 TYR A C 1
ATOM 1387 O O . TYR A 1 176 ? 38.921 27.524 58.309 1.00 27.55 176 TYR A O 1
ATOM 1396 N N . ASN A 1 177 ? 36.920 27.471 59.343 1.00 21.18 177 ASN A N 1
ATOM 1397 C CA . ASN A 1 177 ? 36.786 28.926 59.400 1.00 18.44 177 ASN A CA 1
ATOM 1398 C C . ASN A 1 177 ? 36.840 29.546 58.002 1.00 17.38 177 ASN A C 1
ATOM 1399 O O . ASN A 1 177 ? 37.594 30.477 57.747 1.00 15.10 177 ASN A O 1
ATOM 1404 N N . SER A 1 178 ? 36.056 29.000 57.084 1.00 19.17 178 SER A N 1
ATOM 1405 C CA . SER A 1 178 ? 35.995 29.532 55.727 1.00 18.70 178 SER A CA 1
ATOM 1406 C C . SER A 1 178 ? 35.292 30.901 55.744 1.00 18.09 178 SER A C 1
ATOM 1407 O O . SER A 1 178 ? 34.341 31.106 56.513 1.00 20.08 178 SER A O 1
ATOM 1410 N N . PRO A 1 179 ? 35.744 31.859 54.906 1.00 16.01 179 PRO A N 1
ATOM 1411 C CA . PRO A 1 179 ? 35.066 33.155 54.878 1.00 15.55 179 PRO A CA 1
ATOM 1412 C C . PRO A 1 179 ? 33.607 33.110 54.460 1.00 18.17 179 PRO A C 1
ATOM 1413 O O . PRO A 1 179 ? 32.833 34.004 54.804 1.00 17.47 179 PRO A O 1
ATOM 1417 N N . ASP A 1 180 ? 33.205 32.072 53.740 1.00 20.09 180 ASP A N 1
ATOM 1418 C CA . ASP A 1 180 ? 31.804 31.999 53.340 1.00 26.13 180 ASP A CA 1
ATOM 1419 C C . ASP A 1 180 ? 30.919 31.229 54.327 1.00 25.51 180 ASP A C 1
ATOM 1420 O O . ASP A 1 180 ? 29.724 31.029 54.089 1.00 24.11 180 ASP A O 1
ATOM 1425 N N . GLU A 1 181 ? 31.504 30.811 55.446 1.00 21.01 181 GLU A N 1
ATOM 1426 C CA . GLU A 1 181 ? 30.753 30.094 56.459 1.00 15.99 181 GLU A CA 1
ATOM 1427 C C . GLU A 1 181 ? 30.379 31.000 57.620 1.00 16.08 181 GLU A C 1
ATOM 1428 O O . GLU A 1 181 ? 29.651 30.588 58.516 1.00 19.48 181 GLU A O 1
ATOM 1434 N N . LEU A 1 182 ? 30.850 32.244 57.589 1.00 14.91 182 LEU A N 1
ATOM 1435 C CA . LEU A 1 182 ? 30.530 33.197 58.635 1.00 15.19 182 LEU A CA 1
ATOM 1436 C C . LEU A 1 182 ? 29.021 33.434 58.664 1.00 19.78 182 LEU A C 1
ATOM 1437 O O . LEU A 1 182 ? 28.415 33.558 59.729 1.00 18.31 182 LEU A O 1
ATOM 1442 N N . LYS A 1 183 ? 28.415 33.463 57.479 1.00 20.22 183 LYS A N 1
ATOM 1443 C CA . LYS A 1 183 ? 26.978 33.684 57.348 1.00 20.89 183 LYS A CA 1
ATOM 1444 C C . LYS A 1 183 ? 26.134 32.569 57.961 1.00 19.02 183 LYS A C 1
ATOM 1445 O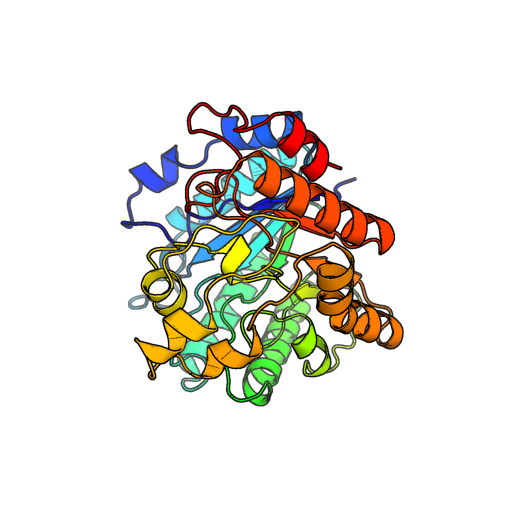 O . LYS A 1 183 ? 24.948 32.756 58.219 1.00 21.82 183 LYS A O 1
ATOM 1451 N N . ASN A 1 184 ? 26.745 31.420 58.215 1.00 19.33 184 ASN A N 1
ATOM 1452 C CA . ASN A 1 184 ? 26.020 30.307 58.808 1.00 17.83 184 ASN A CA 1
ATOM 1453 C C . ASN A 1 184 ? 26.149 30.238 60.330 1.00 18.51 184 ASN A C 1
ATOM 1454 O O . ASN A 1 184 ? 25.644 29.309 60.958 1.00 18.81 184 ASN A O 1
ATOM 1459 N N . LEU A 1 185 ? 26.831 31.217 60.917 1.00 20.25 185 LEU A N 1
ATOM 1460 C CA . LEU A 1 185 ? 26.984 31.279 62.369 1.00 22.35 185 LEU A CA 1
ATOM 1461 C C . LEU A 1 185 ? 25.723 31.882 63.003 1.00 22.71 185 LEU A C 1
ATOM 1462 O O . LEU A 1 185 ? 25.051 32.734 62.409 1.00 20.52 185 LEU A O 1
ATOM 1467 N N . ALA A 1 186 ? 25.391 31.410 64.197 1.00 22.66 186 ALA A N 1
ATOM 1468 C CA . ALA A 1 186 ? 24.232 31.906 64.918 1.00 24.87 186 ALA A CA 1
ATOM 1469 C C . ALA A 1 186 ? 24.507 33.352 65.298 1.00 26.53 186 ALA A C 1
ATOM 1470 O O . ALA A 1 186 ? 25.663 33.742 65.474 1.00 23.79 186 ALA A O 1
ATOM 1472 N N . ASP A 1 187 ? 23.454 34.156 65.396 1.00 31.04 187 ASP A N 1
ATOM 1473 C CA . ASP A 1 187 ? 23.615 35.547 65.777 1.00 37.40 187 ASP A CA 1
ATOM 1474 C C . ASP A 1 187 ? 23.912 35.677 67.258 1.00 38.90 187 ASP A C 1
ATOM 1475 O O . ASP A 1 187 ? 23.170 35.179 68.106 1.00 39.88 187 ASP A O 1
ATOM 1480 N N . ILE A 1 188 ? 25.030 36.324 67.554 1.00 40.91 188 ILE A N 1
ATOM 1481 C CA . ILE A 1 188 ? 25.470 36.529 68.922 1.00 42.32 188 ILE A CA 1
ATOM 1482 C C . ILE A 1 188 ? 25.252 37.996 69.241 1.00 45.27 188 ILE A C 1
ATOM 1483 O O . ILE A 1 188 ? 25.808 38.869 68.569 1.00 46.48 188 ILE A O 1
ATOM 1488 N N . ASP A 1 189 ? 24.376 38.285 70.194 1.00 48.22 189 ASP A N 1
ATOM 1489 C CA . ASP A 1 189 ? 24.191 39.675 70.566 1.00 51.41 189 ASP A CA 1
ATOM 1490 C C . ASP A 1 189 ? 25.264 39.874 71.624 1.00 47.62 189 ASP A C 1
ATOM 1491 O O . ASP A 1 189 ? 25.082 39.517 72.791 1.00 49.27 189 ASP A O 1
ATOM 1496 N N . ASP A 1 190 ? 26.413 40.362 71.180 1.00 41.28 190 ASP A N 1
ATOM 1497 C CA . ASP A 1 190 ? 27.552 40.569 72.046 1.00 34.62 190 ASP A CA 1
ATOM 1498 C C . ASP A 1 190 ? 28.455 41.546 71.312 1.00 35.81 190 ASP A C 1
ATOM 1499 O O . ASP A 1 190 ? 28.675 41.421 70.103 1.00 37.18 190 ASP A O 1
ATOM 1504 N N . ASP A 1 191 ? 28.990 42.513 72.045 1.00 34.12 191 ASP A N 1
ATOM 1505 C CA . ASP A 1 191 ? 29.846 43.521 71.441 1.00 34.72 191 ASP A CA 1
ATOM 1506 C C . ASP A 1 191 ? 31.322 43.205 71.499 1.00 29.71 191 ASP A C 1
ATOM 1507 O O . ASP A 1 191 ? 32.130 43.922 70.919 1.00 33.60 191 ASP A O 1
ATOM 1512 N N . TYR A 1 192 ? 31.681 42.159 72.225 1.00 20.86 192 TYR A N 1
ATOM 1513 C CA . TYR A 1 192 ? 33.080 41.792 72.341 1.00 20.58 192 TYR A CA 1
ATOM 1514 C C . TYR A 1 192 ? 33.395 40.516 71.576 1.00 17.32 192 TYR A C 1
ATOM 1515 O O . TYR A 1 192 ? 34.020 39.591 72.108 1.00 14.78 192 TYR A O 1
ATOM 1524 N N . ILE A 1 193 ? 33.000 40.507 70.302 1.00 16.56 193 ILE A N 1
ATOM 1525 C CA . ILE A 1 193 ? 33.200 39.359 69.419 1.00 15.37 193 ILE A CA 1
ATOM 1526 C C . ILE A 1 193 ? 33.919 39.819 68.159 1.00 15.59 193 ILE A C 1
ATOM 1527 O O . ILE A 1 193 ? 33.629 40.894 67.648 1.00 16.12 193 ILE A O 1
ATOM 1532 N N . VAL A 1 194 ? 34.864 39.022 67.674 1.00 13.79 194 VAL A N 1
ATOM 1533 C CA . VAL A 1 194 ? 35.573 39.327 66.431 1.00 13.06 194 VAL A CA 1
ATOM 1534 C C . VAL A 1 194 ? 35.367 38.074 65.597 1.00 12.60 194 VAL A C 1
ATOM 1535 O O . VAL A 1 194 ? 35.460 36.964 66.120 1.00 14.53 194 VAL A O 1
ATOM 1539 N N . TYR A 1 195 ? 35.017 38.232 64.326 1.00 13.70 195 TYR A N 1
ATOM 1540 C CA . TYR A 1 195 ? 34.797 37.063 63.480 1.00 11.90 195 TYR A CA 1
ATOM 1541 C C . TYR A 1 195 ? 36.055 36.699 62.734 1.00 12.70 195 TYR A C 1
ATOM 1542 O O . TYR A 1 195 ? 36.698 37.550 62.114 1.00 14.18 195 TYR A O 1
ATOM 1551 N N . ASN A 1 196 ? 36.414 35.425 62.844 1.00 14.40 196 ASN A N 1
ATOM 1552 C CA . ASN A 1 196 ? 37.624 34.900 62.240 1.00 13.14 196 ASN A CA 1
ATOM 1553 C C . ASN A 1 196 ? 37.408 34.074 60.971 1.00 12.50 196 ASN A C 1
ATOM 1554 O O . ASN A 1 196 ? 36.392 33.389 60.827 1.00 12.73 196 ASN A O 1
ATOM 1559 N N . PHE A 1 197 ? 38.363 34.152 60.047 1.00 10.82 197 PHE A N 1
ATOM 1560 C CA . PHE A 1 197 ? 38.337 33.322 58.842 1.00 12.19 197 PHE A CA 1
ATOM 1561 C C . PHE A 1 197 ? 39.787 33.079 58.453 1.00 12.91 197 PHE A C 1
ATOM 1562 O O . PHE A 1 197 ? 40.668 33.835 58.849 1.00 13.14 197 PHE A O 1
ATOM 1570 N N . HIS A 1 198 ? 40.054 31.967 57.786 1.00 11.38 198 HIS A N 1
ATOM 1571 C CA . HIS A 1 198 ? 41.413 31.676 57.344 1.00 17.14 198 HIS A CA 1
ATOM 1572 C C . HIS A 1 198 ? 41.446 31.894 55.837 1.00 15.72 198 HIS A C 1
ATOM 1573 O O . HIS A 1 198 ? 40.391 31.936 55.202 1.00 14.43 198 HIS A O 1
ATOM 1580 N N . PHE A 1 199 ? 42.631 32.058 55.258 1.00 13.11 199 PHE A N 1
ATOM 1581 C CA . PHE A 1 199 ? 42.709 32.333 53.827 1.00 10.96 199 PHE A CA 1
ATOM 1582 C C . PHE A 1 199 ? 43.985 31.768 53.218 1.00 10.41 199 PHE A C 1
ATOM 1583 O O . PHE A 1 199 ? 45.084 32.218 53.528 1.00 9.88 199 PHE A O 1
ATOM 1591 N N . TYR A 1 200 ? 43.824 30.747 52.381 1.00 10.26 200 TYR A N 1
ATOM 1592 C CA . TYR A 1 200 ? 44.941 30.099 51.701 1.00 11.18 200 TYR A CA 1
ATOM 1593 C C . TYR A 1 200 ? 44.687 29.968 50.191 1.00 11.92 200 TYR A C 1
ATOM 1594 O O . TYR A 1 200 ? 45.234 29.072 49.553 1.00 12.18 200 TYR A O 1
ATOM 1603 N N . ASN A 1 201 ? 43.825 30.820 49.639 1.00 11.71 201 ASN A N 1
ATOM 1604 C CA . ASN A 1 201 ? 43.511 30.807 48.197 1.00 14.12 201 ASN A CA 1
ATOM 1605 C C . ASN A 1 201 ? 44.681 31.450 47.416 1.00 14.73 201 ASN A C 1
ATOM 1606 O O . ASN A 1 201 ? 45.289 32.414 47.901 1.00 14.89 201 ASN A O 1
ATOM 1611 N N . PRO A 1 202 ? 45.009 30.942 46.203 1.00 12.89 202 PRO A N 1
ATOM 1612 C CA . PRO A 1 202 ? 44.597 29.685 45.573 1.00 12.59 202 PRO A CA 1
ATOM 1613 C C . PRO A 1 202 ? 45.336 28.544 46.260 1.00 10.29 202 PRO A C 1
ATOM 1614 O O . PRO A 1 202 ? 46.566 28.544 46.327 1.00 12.25 202 PRO A O 1
ATOM 1618 N N . PHE A 1 203 ? 44.588 27.544 46.706 1.00 11.92 203 PHE A N 1
ATOM 1619 C CA . PHE A 1 203 ? 45.151 26.409 47.421 1.00 13.37 203 PHE A CA 1
ATOM 1620 C C . PHE A 1 203 ? 46.330 25.697 46.783 1.00 14.40 203 PHE A C 1
ATOM 1621 O O . PHE A 1 203 ? 47.269 25.329 47.480 1.00 13.94 203 PHE A O 1
ATOM 1629 N N . PHE A 1 204 ? 46.262 25.429 45.482 1.00 14.37 204 PHE A N 1
ATOM 1630 C CA . PHE A 1 204 ? 47.370 24.744 44.842 1.00 15.28 204 PHE A CA 1
ATOM 1631 C C . PHE A 1 204 ? 48.583 25.626 44.621 1.00 13.15 204 PHE A C 1
ATOM 1632 O O . PHE A 1 204 ? 49.626 25.166 44.167 1.00 15.40 204 PHE A O 1
ATOM 1640 N N . PHE A 1 205 ? 48.434 26.909 44.929 1.00 13.33 205 PHE A N 1
ATOM 1641 C CA . PHE A 1 205 ? 49.577 27.795 44.893 1.00 11.63 205 PHE A CA 1
ATOM 1642 C C . PHE A 1 205 ? 50.126 27.833 46.337 1.00 13.50 205 PHE A C 1
ATOM 1643 O O . PHE A 1 205 ? 51.297 27.513 46.552 1.00 11.27 205 PHE A O 1
ATOM 1651 N N . THR A 1 206 ? 49.283 28.172 47.321 1.00 9.56 206 THR A N 1
ATOM 1652 C CA . THR A 1 206 ? 49.746 28.263 48.712 1.00 13.54 206 THR A CA 1
ATOM 1653 C C . THR A 1 206 ? 50.219 26.946 49.316 1.00 11.44 206 THR A C 1
ATOM 1654 O O . THR A 1 206 ? 51.038 26.953 50.233 1.00 12.96 206 THR A O 1
ATOM 1658 N N . HIS A 1 207 ? 49.685 25.822 48.835 1.00 11.44 207 HIS A N 1
ATOM 1659 C CA . HIS A 1 207 ? 50.079 24.499 49.327 1.00 11.03 207 HIS A CA 1
ATOM 1660 C C . HIS A 1 207 ? 50.700 23.629 48.249 1.00 10.00 207 HIS A C 1
ATOM 1661 O O . HIS A 1 207 ? 50.635 22.407 48.331 1.00 12.96 207 HIS A O 1
ATOM 1668 N N . GLN A 1 208 ? 51.311 24.241 47.241 1.00 11.51 208 GLN A N 1
ATOM 1669 C CA . GLN A 1 208 ? 51.943 23.456 46.183 1.00 10.36 208 GLN A CA 1
ATOM 1670 C C . GLN A 1 208 ? 52.945 22.478 46.785 1.00 14.61 208 GLN A C 1
ATOM 1671 O O . GLN A 1 208 ? 53.787 22.858 47.600 1.00 16.69 208 GLN A O 1
ATOM 1677 N N . LYS A 1 209 ? 52.812 21.207 46.425 1.00 15.54 209 LYS A N 1
ATOM 1678 C CA . LYS A 1 209 ? 53.699 20.164 46.916 1.00 18.81 209 LYS A CA 1
ATOM 1679 C C . LYS A 1 209 ? 53.667 19.924 48.425 1.00 21.25 209 LYS A C 1
ATOM 1680 O O . LYS A 1 209 ? 54.623 19.376 48.979 1.00 23.63 209 LYS A O 1
ATOM 1686 N N . ALA A 1 210 ? 52.584 20.328 49.090 1.00 19.36 210 ALA A N 1
ATOM 1687 C CA . ALA A 1 210 ? 52.455 20.117 50.529 1.00 21.61 210 ALA A CA 1
ATOM 1688 C C . ALA A 1 210 ? 52.351 18.609 50.757 1.00 25.08 210 ALA A C 1
ATOM 1689 O O . ALA A 1 210 ? 51.399 17.964 50.323 1.00 24.63 210 ALA A O 1
ATOM 1691 N N . HIS A 1 211 ? 53.326 18.050 51.463 1.00 28.01 211 HIS A N 1
ATOM 1692 C CA . HIS A 1 211 ? 53.351 16.611 51.689 1.00 33.61 211 HIS A CA 1
ATOM 1693 C C . HIS A 1 211 ? 52.165 16.024 52.434 1.00 32.85 211 HIS A C 1
ATOM 1694 O O . HIS A 1 211 ? 51.882 14.838 52.310 1.00 33.27 211 HIS A O 1
ATOM 1701 N N . TRP A 1 212 ? 51.458 16.863 53.180 1.00 30.11 212 TRP A N 1
ATOM 1702 C CA . TRP A 1 212 ? 50.293 16.424 53.939 1.00 30.51 212 TRP A CA 1
ATOM 1703 C C . TRP A 1 212 ? 48.977 16.538 53.159 1.00 30.59 212 TRP A C 1
ATOM 1704 O O . TRP A 1 212 ? 47.905 16.262 53.703 1.00 32.64 212 TRP A O 1
ATOM 1715 N N . SER A 1 213 ? 49.046 17.010 51.916 1.00 28.38 213 SER A N 1
ATOM 1716 C CA . SER A 1 213 ? 47.852 17.139 51.090 1.00 25.23 213 SER A CA 1
ATOM 1717 C C . SER A 1 213 ? 47.947 16.126 49.962 1.00 24.95 213 SER A C 1
ATOM 1718 O O . SER A 1 213 ? 48.794 16.239 49.083 1.00 25.46 213 SER A O 1
ATOM 1721 N N . GLU A 1 214 ? 47.057 15.147 49.985 1.00 24.46 214 GLU A N 1
ATOM 1722 C CA . GLU A 1 214 ? 47.031 14.104 48.971 1.00 28.33 214 GLU A CA 1
ATOM 1723 C C . GLU A 1 214 ? 46.889 14.647 47.543 1.00 22.64 214 GLU A C 1
ATOM 1724 O O . GLU A 1 214 ? 47.680 14.313 46.670 1.00 21.61 214 GLU A O 1
ATOM 1730 N N . SER A 1 215 ? 45.907 15.512 47.315 1.00 21.18 215 SER A N 1
ATOM 1731 C CA . SER A 1 215 ? 45.690 16.071 45.986 1.00 22.11 215 SER A CA 1
ATOM 1732 C C . SER A 1 215 ? 46.872 16.912 45.530 1.00 20.02 215 SER A C 1
ATOM 1733 O O . SER A 1 215 ? 47.297 16.814 44.386 1.00 21.17 215 SER A O 1
ATOM 1736 N N . ALA A 1 216 ? 47.429 17.707 46.441 1.00 20.53 216 ALA A N 1
ATOM 1737 C CA . ALA A 1 216 ? 48.578 18.559 46.121 1.00 19.86 216 ALA A CA 1
ATOM 1738 C C . ALA A 1 216 ? 49.791 17.712 45.800 1.00 19.09 216 ALA A C 1
ATOM 1739 O O . ALA A 1 216 ? 50.622 18.077 44.969 1.00 21.96 216 ALA A O 1
ATOM 1741 N N . MET A 1 217 ? 49.904 16.591 46.498 1.00 23.08 217 MET A N 1
ATOM 1742 C CA . MET A 1 217 ? 51.009 15.669 46.305 1.00 24.62 217 MET A CA 1
ATOM 1743 C C . MET A 1 217 ? 50.857 14.921 44.978 1.00 23.15 217 MET A C 1
ATOM 1744 O O . MET A 1 217 ? 51.846 14.650 44.295 1.00 21.70 217 MET A O 1
ATOM 1749 N N . ALA A 1 218 ? 49.620 14.591 44.617 1.00 19.87 218 ALA A N 1
ATOM 1750 C CA . ALA A 1 218 ? 49.363 13.898 43.358 1.00 22.47 218 ALA A CA 1
ATOM 1751 C C . ALA A 1 218 ? 49.652 14.837 42.179 1.00 21.19 218 ALA A C 1
ATOM 1752 O O . ALA A 1 218 ? 50.292 14.444 41.203 1.00 21.09 218 ALA A O 1
ATOM 1754 N N . TYR A 1 219 ? 49.180 16.079 42.291 1.00 19.90 219 TYR A N 1
ATOM 1755 C CA . TYR A 1 219 ? 49.371 17.117 41.270 1.00 18.86 219 TYR A CA 1
ATOM 1756 C C . TYR A 1 219 ? 50.876 17.408 41.132 1.00 20.91 219 TYR A C 1
ATOM 1757 O O . TYR A 1 219 ? 51.389 17.580 40.018 1.00 18.70 219 TYR A O 1
ATOM 1766 N N . ASN A 1 220 ? 51.556 17.500 42.277 1.00 20.10 220 ASN A N 1
ATOM 1767 C CA . ASN A 1 220 ? 52.996 17.699 42.334 1.00 20.42 220 ASN A CA 1
ATOM 1768 C C . ASN A 1 220 ? 53.513 18.681 41.289 1.00 21.28 220 ASN A C 1
ATOM 1769 O O . ASN A 1 220 ? 54.374 18.355 40.470 1.00 20.37 220 ASN A O 1
ATOM 1774 N N . ARG A 1 221 ? 53.030 19.909 41.359 1.00 21.73 221 ARG A N 1
ATOM 1775 C CA . ARG A 1 221 ? 53.428 20.896 40.387 1.00 22.00 221 ARG A CA 1
ATOM 1776 C C . ARG A 1 221 ? 53.783 22.236 40.995 1.00 21.47 221 ARG A C 1
ATOM 1777 O O . ARG A 1 221 ? 53.172 22.658 41.970 1.00 21.31 221 ARG A O 1
ATOM 1785 N N . THR A 1 222 ? 54.796 22.882 40.428 1.00 20.09 222 THR A N 1
ATOM 1786 C CA . THR A 1 222 ? 55.217 24.203 40.870 1.00 21.62 222 THR A CA 1
ATOM 1787 C C . THR A 1 222 ? 54.228 25.179 40.245 1.00 21.12 222 THR A C 1
ATOM 1788 O O . THR A 1 222 ? 53.787 24.972 39.116 1.00 22.00 222 THR A O 1
ATOM 1792 N N . VAL A 1 223 ? 53.850 26.217 40.985 1.00 17.22 223 VAL A N 1
ATOM 1793 C CA . VAL A 1 223 ? 52.906 27.210 40.491 1.00 15.63 223 VAL A CA 1
ATOM 1794 C C . VAL A 1 223 ? 53.452 28.582 40.859 1.00 16.50 223 VAL A C 1
ATOM 1795 O O . VAL A 1 223 ? 53.997 28.770 41.945 1.00 14.62 223 VAL A O 1
ATOM 1799 N N . LYS A 1 224 ? 53.320 29.537 39.952 1.00 14.91 224 LYS A N 1
ATOM 1800 C CA . LYS A 1 224 ? 53.800 30.877 40.217 1.00 18.09 224 LYS A CA 1
ATOM 1801 C C . LYS A 1 224 ? 52.644 31.811 40.458 1.00 14.94 224 LYS A C 1
ATOM 1802 O O . LYS A 1 224 ? 51.513 31.495 40.121 1.00 18.69 224 LYS A O 1
ATOM 1808 N N . TYR A 1 225 ? 52.923 32.944 41.082 1.00 14.11 225 TYR A N 1
ATOM 1809 C CA . TYR A 1 225 ? 51.901 33.940 41.344 1.00 15.46 225 TYR A CA 1
ATOM 1810 C C . TYR A 1 225 ? 52.513 35.308 41.083 1.00 17.30 225 TYR A C 1
ATOM 1811 O O . TYR A 1 225 ? 53.556 35.629 41.632 1.00 20.04 225 TYR A O 1
ATOM 1820 N N . PRO A 1 226 ? 51.838 36.161 40.292 1.00 17.34 226 PRO A N 1
ATOM 1821 C CA . PRO A 1 226 ? 50.623 35.886 39.510 1.00 16.15 226 PRO A CA 1
ATOM 1822 C C . PRO A 1 226 ? 50.923 34.821 38.461 1.00 13.48 226 PRO A C 1
ATOM 1823 O O . PRO A 1 226 ? 52.084 34.562 38.158 1.00 18.80 226 PRO A O 1
ATOM 1827 N N . GLY A 1 227 ? 49.899 34.189 37.918 1.00 14.84 227 GLY A N 1
ATOM 1828 C CA . GLY A 1 227 ? 50.159 33.154 36.939 1.00 15.07 227 GLY A CA 1
ATOM 1829 C C . GLY A 1 227 ? 48.916 32.390 36.576 1.00 14.98 227 GLY A C 1
ATOM 1830 O O . GLY A 1 227 ? 47.828 32.955 36.534 1.00 16.40 227 GLY A O 1
ATOM 1831 N N . GLN A 1 228 ? 49.057 31.085 36.420 1.00 17.82 228 GLN A N 1
ATOM 1832 C CA . GLN A 1 228 ? 47.940 30.255 36.013 1.00 19.19 228 GLN A CA 1
ATOM 1833 C C . GLN A 1 228 ? 48.255 28.797 36.349 1.00 18.34 228 GLN A C 1
ATOM 1834 O O . GLN A 1 228 ? 49.424 28.411 36.361 1.00 20.61 228 GLN A O 1
ATOM 1840 N N . TYR A 1 229 ? 47.233 27.995 36.660 1.00 17.09 229 TYR A N 1
ATOM 1841 C CA . TYR A 1 229 ? 47.442 26.568 36.938 1.00 17.17 229 TYR A CA 1
ATOM 1842 C C . TYR A 1 229 ? 47.703 25.924 35.584 1.00 18.69 229 TYR A C 1
ATOM 1843 O O . TYR A 1 229 ? 46.955 26.165 34.638 1.00 20.00 229 TYR A O 1
ATOM 1852 N N . GLU A 1 230 ? 48.730 25.092 35.491 1.00 17.44 230 GLU A N 1
ATOM 1853 C CA . GLU A 1 230 ? 49.062 24.450 34.228 1.00 19.58 230 GLU A CA 1
ATOM 1854 C C . GLU A 1 230 ? 48.938 22.953 34.289 1.00 17.64 230 GLU A C 1
ATOM 1855 O O . GLU A 1 230 ? 49.097 22.356 35.340 1.00 19.32 230 GLU A O 1
ATOM 1861 N N . GLY A 1 231 ? 48.624 22.352 33.151 1.00 16.57 231 GLY A N 1
ATOM 1862 C CA . GLY A 1 231 ? 48.520 20.907 33.070 1.00 14.79 231 GLY A CA 1
ATOM 1863 C C . GLY A 1 231 ? 47.445 20.211 33.888 1.00 14.83 231 GLY A C 1
ATOM 1864 O O . GLY A 1 231 ? 47.546 19.007 34.135 1.00 15.28 231 GLY A O 1
ATOM 1865 N N . ILE A 1 232 ? 46.396 20.934 34.271 1.00 16.81 232 ILE A N 1
ATOM 1866 C CA . ILE A 1 232 ? 45.322 20.320 35.048 1.00 18.41 232 ILE A CA 1
ATOM 1867 C C . ILE A 1 232 ? 44.604 19.246 34.237 1.00 19.24 232 ILE A C 1
ATOM 1868 O O . ILE A 1 232 ? 44.380 18.136 34.719 1.00 19.80 232 ILE A O 1
ATOM 1873 N N . GLU A 1 233 ? 44.319 19.556 32.977 1.00 21.80 233 GLU A N 1
ATOM 1874 C CA . GLU A 1 233 ? 43.625 18.620 32.103 1.00 22.73 233 GLU A CA 1
ATOM 1875 C C . GLU A 1 233 ? 44.435 17.349 31.902 1.00 20.22 233 GLU A C 1
ATOM 1876 O O . GLU A 1 233 ? 43.903 16.248 31.968 1.00 19.71 233 GLU A O 1
ATOM 1882 N N . GLU A 1 234 ? 45.742 17.512 31.747 1.00 17.25 234 GLU A N 1
ATOM 1883 C CA . GLU A 1 234 ? 46.645 16.393 31.581 1.00 17.89 234 GLU A CA 1
ATOM 1884 C C . GLU A 1 234 ? 46.720 15.570 32.878 1.00 19.44 234 GLU A C 1
ATOM 1885 O O . GLU A 1 234 ? 46.755 14.336 32.843 1.00 18.42 234 GLU A O 1
ATOM 1891 N N . PHE A 1 235 ? 46.732 16.254 34.021 1.00 17.32 235 PHE A N 1
ATOM 1892 C CA . PHE A 1 235 ? 46.787 15.580 35.315 1.00 17.30 235 PHE A CA 1
ATOM 1893 C C . PHE A 1 235 ? 45.525 14.764 35.587 1.00 18.19 235 PHE A C 1
ATOM 1894 O O . PHE A 1 235 ? 45.600 13.652 36.115 1.00 17.87 235 PHE A O 1
ATOM 1902 N N . VAL A 1 236 ? 44.365 15.329 35.264 1.00 18.87 236 VAL A N 1
ATOM 1903 C CA . VAL A 1 236 ? 43.101 14.635 35.501 1.00 20.21 236 VAL A CA 1
ATOM 1904 C C . VAL A 1 236 ? 42.970 13.375 34.635 1.00 21.82 236 VAL A C 1
ATOM 1905 O O . VAL A 1 236 ? 42.472 12.336 35.092 1.00 20.23 236 VAL A O 1
ATOM 1909 N N . LYS A 1 237 ? 43.488 13.460 33.413 1.00 20.08 237 LYS A N 1
ATOM 1910 C CA . LYS A 1 237 ? 43.475 12.349 32.465 1.00 24.14 237 LYS A CA 1
ATOM 1911 C C . LYS A 1 237 ? 44.170 11.117 33.064 1.00 22.82 237 LYS A C 1
ATOM 1912 O O . LYS A 1 237 ? 43.702 9.989 32.931 1.00 24.92 237 LYS A O 1
ATOM 1918 N N . ASN A 1 238 ? 45.277 11.355 33.751 1.00 22.24 238 ASN A N 1
ATOM 1919 C CA . ASN A 1 238 ? 46.051 10.297 34.381 1.00 23.62 238 ASN A CA 1
ATOM 1920 C C . ASN A 1 238 ? 45.491 9.907 35.736 1.00 24.09 238 ASN A C 1
ATOM 1921 O O . ASN A 1 238 ? 45.728 8.802 36.208 1.00 25.76 238 ASN A O 1
ATOM 1926 N N . ASN A 1 239 ? 44.777 10.824 36.377 1.00 24.36 239 ASN A N 1
ATOM 1927 C CA . ASN A 1 239 ? 44.261 10.572 37.713 1.00 24.87 239 ASN A CA 1
ATOM 1928 C C . ASN A 1 239 ? 42.803 10.945 37.834 1.00 23.34 239 ASN A C 1
ATOM 1929 O O . ASN A 1 239 ? 42.460 11.989 38.399 1.00 22.99 239 ASN A O 1
ATOM 1934 N N . PRO A 1 240 ? 41.914 10.078 37.332 1.00 23.96 240 PRO A N 1
ATOM 1935 C CA . PRO A 1 240 ? 40.468 10.326 37.368 1.00 23.52 240 PRO A CA 1
ATOM 1936 C C . PRO A 1 240 ? 39.880 10.509 38.773 1.00 22.32 240 PRO A C 1
ATOM 1937 O O . PRO A 1 240 ? 38.792 11.051 38.933 1.00 23.04 240 PRO A O 1
ATOM 1941 N N . LYS A 1 241 ? 40.614 10.073 39.788 1.00 21.75 241 LYS A N 1
ATOM 1942 C CA . LYS A 1 241 ? 40.179 10.226 41.165 1.00 25.41 241 LYS A CA 1
ATOM 1943 C C . LYS A 1 241 ? 40.115 11.712 41.528 1.00 22.40 241 LYS A C 1
ATOM 1944 O O . LYS A 1 241 ? 39.340 12.114 42.387 1.00 25.23 241 LYS A O 1
A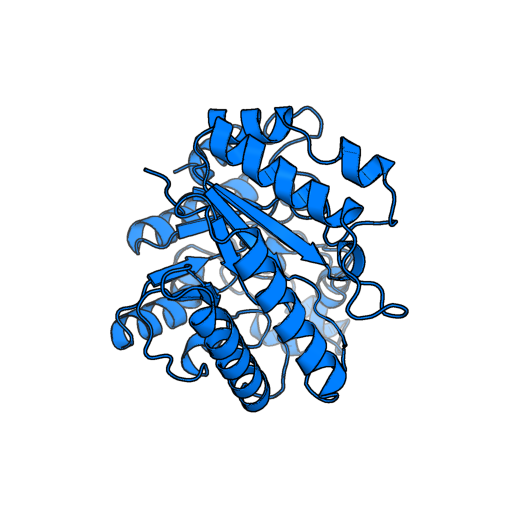TOM 1950 N N . TYR A 1 242 ? 40.894 12.536 40.839 1.00 18.89 242 TYR A N 1
ATOM 1951 C CA . TYR A 1 242 ? 40.910 13.966 41.114 1.00 16.86 242 TYR A CA 1
ATOM 1952 C C . TYR A 1 242 ? 40.195 14.768 40.052 1.00 15.79 242 TYR A C 1
ATOM 1953 O O . TYR A 1 242 ? 40.518 15.930 39.829 1.00 16.57 242 TYR A O 1
ATOM 1962 N N . SER A 1 243 ? 39.160 14.178 39.465 1.00 17.85 243 SER A N 1
ATOM 1963 C CA . SER A 1 243 ? 38.386 14.831 38.409 1.00 18.66 243 SER A CA 1
ATOM 1964 C C . SER A 1 243 ? 37.850 16.199 38.789 1.00 18.14 243 SER A C 1
ATOM 1965 O O . SER A 1 243 ? 37.767 17.088 37.943 1.00 17.66 243 SER A O 1
ATOM 1968 N N . PHE A 1 244 ? 37.494 16.376 40.062 1.00 17.91 244 PHE A N 1
ATOM 1969 C CA . PHE A 1 244 ? 36.954 17.656 40.539 1.00 16.73 244 PHE A CA 1
ATOM 1970 C C . PHE A 1 244 ? 37.882 18.822 40.258 1.00 14.90 244 PHE A C 1
ATOM 1971 O O . PHE A 1 244 ? 37.446 19.971 40.219 1.00 15.23 244 PHE A O 1
ATOM 1979 N N . MET A 1 245 ? 39.162 18.529 40.049 1.00 16.03 245 MET A N 1
ATOM 1980 C CA . MET A 1 245 ? 40.131 19.580 39.784 1.00 16.83 245 MET A CA 1
ATOM 1981 C C . MET A 1 245 ? 39.960 20.216 38.419 1.00 15.72 245 MET A C 1
ATOM 1982 O O . MET A 1 245 ? 40.492 21.295 38.166 1.00 15.04 245 MET A O 1
ATOM 1987 N N . MET A 1 246 ? 39.143 19.594 37.573 1.00 16.64 246 MET A N 1
ATOM 1988 C CA . MET A 1 246 ? 38.883 20.123 36.243 1.00 19.57 246 MET A CA 1
ATOM 1989 C C . MET A 1 246 ? 38.256 21.518 36.329 1.00 21.92 246 MET A C 1
ATOM 1990 O O . MET A 1 246 ? 38.369 22.312 35.393 1.00 20.97 246 MET A O 1
ATOM 1995 N N . GLU A 1 247 ? 37.610 21.819 37.455 1.00 21.48 247 GLU A N 1
ATOM 1996 C CA . GLU A 1 247 ? 36.998 23.133 37.658 1.00 26.35 247 GLU A CA 1
ATOM 1997 C C . GLU A 1 247 ? 38.067 24.222 37.693 1.00 25.44 247 GLU A C 1
ATOM 1998 O O . GLU A 1 247 ? 37.796 25.385 37.397 1.00 27.04 247 GLU A O 1
ATOM 2004 N N . LEU A 1 248 ? 39.278 23.838 38.079 1.00 23.16 248 LEU A N 1
ATOM 2005 C CA . LEU A 1 248 ? 40.398 24.769 38.209 1.00 23.50 248 LEU A CA 1
ATOM 2006 C C . LEU A 1 248 ? 41.231 24.890 36.936 1.00 22.92 248 LEU A C 1
ATOM 2007 O O . LEU A 1 248 ? 42.207 25.640 36.902 1.00 21.85 248 LEU A O 1
ATOM 2012 N N . ASN A 1 249 ? 40.858 24.141 35.903 1.00 22.84 249 ASN A N 1
ATOM 2013 C CA . ASN A 1 249 ? 41.586 24.147 34.640 1.00 22.16 249 ASN A CA 1
ATOM 2014 C C . ASN A 1 249 ? 41.906 25.545 34.098 1.00 21.97 249 ASN A C 1
ATOM 2015 O O . ASN A 1 249 ? 41.010 26.363 33.869 1.00 23.04 249 ASN A O 1
ATOM 2020 N N . ASN A 1 250 ? 43.200 25.824 33.964 1.00 22.49 250 ASN A N 1
ATOM 2021 C CA . ASN A 1 250 ? 43.709 27.106 33.461 1.00 25.42 250 ASN A CA 1
ATOM 2022 C C . ASN A 1 250 ? 43.301 28.340 34.258 1.00 24.72 250 ASN A C 1
ATOM 2023 O O . ASN A 1 250 ? 43.306 29.453 33.727 1.00 24.44 250 ASN A O 1
ATOM 2028 N N . LEU A 1 251 ? 42.980 28.161 35.535 1.00 25.52 251 LEU A N 1
ATOM 2029 C CA . LEU A 1 251 ? 42.577 29.290 36.381 1.00 23.93 251 LEU A CA 1
ATOM 2030 C C . LEU A 1 251 ? 43.690 30.339 36.458 1.00 21.11 251 LEU A C 1
ATOM 2031 O O . LEU A 1 251 ? 44.865 29.996 36.638 1.00 20.13 251 LEU A O 1
ATOM 2036 N N . LYS A 1 252 ? 43.317 31.607 36.282 1.00 20.91 252 LYS A N 1
ATOM 2037 C CA . LYS A 1 252 ? 44.269 32.722 36.341 1.00 21.60 252 LYS A CA 1
ATOM 2038 C C . LYS A 1 252 ? 44.400 33.152 37.789 1.00 18.23 252 LYS A C 1
ATOM 2039 O O . LYS A 1 252 ? 43.404 33.445 38.440 1.00 19.79 252 LYS A O 1
ATOM 2045 N N . LEU A 1 253 ? 45.630 33.199 38.281 1.00 17.85 253 LEU A N 1
ATOM 2046 C CA . LEU A 1 253 ? 45.908 33.586 39.662 1.00 16.65 253 LEU A CA 1
ATOM 2047 C C . LEU A 1 253 ? 46.408 35.017 39.667 1.00 16.58 253 LEU A C 1
ATOM 2048 O O . LEU A 1 253 ? 47.488 35.310 39.150 1.00 19.83 253 LEU A O 1
ATOM 2053 N N . ASN A 1 254 ? 45.625 35.907 40.261 1.00 15.03 254 ASN A N 1
ATOM 2054 C CA . ASN A 1 254 ? 45.974 37.315 40.309 1.00 15.59 254 ASN A CA 1
ATOM 2055 C C . ASN A 1 254 ? 45.255 37.959 41.497 1.00 15.44 254 ASN A C 1
ATOM 2056 O O . ASN A 1 254 ? 44.484 37.292 42.198 1.00 14.47 254 ASN A O 1
ATOM 2061 N N . LYS A 1 255 ? 45.497 39.251 41.700 1.00 14.39 255 LYS A N 1
ATOM 2062 C CA . LYS A 1 255 ? 44.915 39.989 42.810 1.00 15.16 255 LYS A CA 1
ATOM 2063 C C . LYS A 1 255 ? 43.401 40.027 42.804 1.00 17.96 255 LYS A C 1
ATOM 2064 O O . LYS A 1 255 ? 42.778 40.003 43.870 1.00 17.22 255 LYS A O 1
ATOM 2070 N N . GLU A 1 256 ? 42.800 40.081 41.618 1.00 16.64 256 GLU A N 1
ATOM 2071 C CA . GLU A 1 256 ? 41.340 40.117 41.522 1.00 15.41 256 GLU A CA 1
ATOM 2072 C C . GLU A 1 256 ? 40.717 38.795 41.959 1.00 14.64 256 GLU A C 1
ATOM 2073 O O . GLU A 1 256 ? 39.600 38.776 42.487 1.00 15.61 256 GLU A O 1
ATOM 2079 N N . LEU A 1 257 ? 41.444 37.694 41.768 1.00 14.11 257 LEU A N 1
ATOM 2080 C CA . LEU A 1 257 ? 40.982 36.383 42.213 1.00 13.90 257 LEU A CA 1
ATOM 2081 C C . LEU A 1 257 ? 40.947 36.431 43.738 1.00 15.64 257 LEU A C 1
ATOM 2082 O O . LEU A 1 257 ? 39.958 36.034 44.352 1.00 14.72 257 LEU A O 1
ATOM 2087 N N . LEU A 1 258 ? 42.019 36.926 44.352 1.00 14.54 258 LEU A N 1
ATOM 2088 C CA . LEU A 1 258 ? 42.054 37.028 45.812 1.00 16.36 258 LEU A CA 1
ATOM 2089 C C . LEU A 1 258 ? 40.891 37.888 46.318 1.00 14.54 258 LEU A C 1
ATOM 2090 O O . LEU A 1 258 ? 40.212 37.508 47.274 1.00 14.04 258 LEU A O 1
ATOM 2095 N N . ARG A 1 259 ? 40.639 39.024 45.664 1.00 16.40 259 ARG A N 1
ATOM 2096 C CA . ARG A 1 259 ? 39.541 39.908 46.080 1.00 17.72 259 ARG A CA 1
ATOM 2097 C C . ARG A 1 259 ? 38.190 39.198 45.998 1.00 18.69 259 ARG A C 1
ATOM 2098 O O . ARG A 1 259 ? 37.339 39.350 46.880 1.00 17.61 259 ARG A O 1
ATOM 2106 N N . LYS A 1 260 ? 38.009 38.396 44.958 1.00 15.07 260 LYS A N 1
ATOM 2107 C CA . LYS A 1 260 ? 36.784 37.654 44.796 1.00 17.55 260 LYS A CA 1
ATOM 2108 C C . LYS A 1 260 ? 36.610 36.647 45.940 1.00 18.14 260 LYS A C 1
ATOM 2109 O O . LYS A 1 260 ? 35.508 36.496 46.461 1.00 16.34 260 LYS A O 1
ATOM 2115 N N . ASP A 1 261 ? 37.690 35.964 46.328 1.00 17.90 261 ASP A N 1
ATOM 2116 C CA . ASP A 1 261 ? 37.639 34.963 47.407 1.00 19.28 261 ASP A CA 1
ATOM 2117 C C . ASP A 1 261 ? 37.390 35.562 48.797 1.00 18.74 261 ASP A C 1
ATOM 2118 O O . ASP A 1 261 ? 36.897 34.886 49.704 1.00 18.94 261 ASP A O 1
ATOM 2123 N N . LEU A 1 262 ? 37.732 36.832 48.943 1.00 15.74 262 LEU A N 1
ATOM 2124 C CA . LEU A 1 262 ? 37.575 37.569 50.184 1.00 17.49 262 LEU A CA 1
ATOM 2125 C C . LEU A 1 262 ? 36.177 38.166 50.320 1.00 21.02 262 LEU A C 1
ATOM 2126 O O . LEU A 1 262 ? 35.705 38.436 51.430 1.00 22.41 262 LEU A O 1
ATOM 2131 N N . LYS A 1 263 ? 35.513 38.348 49.181 1.00 22.08 263 LYS A N 1
ATOM 2132 C CA . LYS A 1 263 ? 34.173 38.942 49.101 1.00 22.42 263 LYS A CA 1
ATOM 2133 C C . LYS A 1 263 ? 33.133 38.472 50.129 1.00 16.31 263 LYS A C 1
ATOM 2134 O O . LYS A 1 263 ? 32.422 39.290 50.712 1.00 16.84 263 LYS A O 1
ATOM 2140 N N . PRO A 1 264 ? 33.012 37.157 50.352 1.00 16.88 264 PRO A N 1
ATOM 2141 C CA . PRO A 1 264 ? 32.002 36.669 51.301 1.00 18.11 264 PRO A CA 1
ATOM 2142 C C . PRO A 1 264 ? 32.160 37.242 52.712 1.00 21.58 264 PRO A C 1
ATOM 2143 O O . PRO A 1 264 ? 31.168 37.503 53.396 1.00 24.76 264 PRO A O 1
ATOM 2147 N N . ALA A 1 265 ? 33.403 37.449 53.140 1.00 20.50 265 ALA A N 1
ATOM 2148 C CA . ALA A 1 265 ? 33.665 38.010 54.458 1.00 19.20 265 ALA A CA 1
ATOM 2149 C C . ALA A 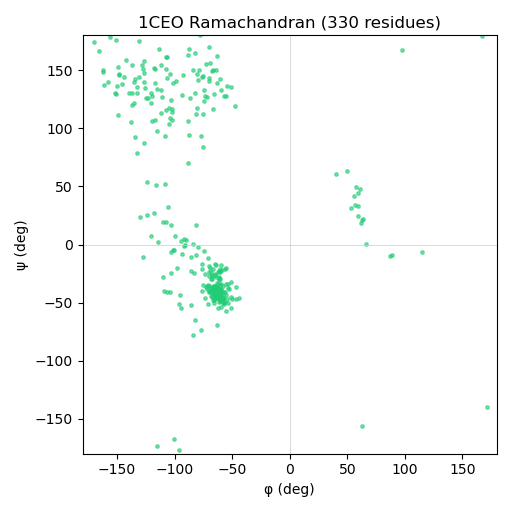1 265 ? 33.254 39.481 54.487 1.00 20.53 265 ALA A C 1
ATOM 2150 O O . ALA A 1 265 ? 32.659 39.945 55.458 1.00 18.83 265 ALA A O 1
ATOM 2152 N N . ILE A 1 266 ? 33.539 40.202 53.405 1.00 19.31 266 ILE A N 1
ATOM 2153 C CA . ILE A 1 266 ? 33.196 41.616 53.321 1.00 21.83 266 ILE A CA 1
ATOM 2154 C C . ILE A 1 266 ? 31.676 41.807 53.351 1.00 23.07 266 ILE A C 1
ATOM 2155 O O . ILE A 1 266 ? 31.164 42.700 54.039 1.00 23.22 266 ILE A O 1
ATOM 2160 N N . GLU A 1 267 ? 30.957 40.968 52.609 1.00 23.05 267 GLU A N 1
ATOM 2161 C CA . GLU A 1 267 ? 29.503 41.051 52.567 1.00 28.55 267 GLU A CA 1
ATOM 2162 C C . GLU A 1 267 ? 28.884 40.744 53.929 1.00 30.07 267 GLU A C 1
ATOM 2163 O O . GLU A 1 267 ? 27.886 41.354 54.316 1.00 25.15 267 GLU A O 1
ATOM 2169 N N . PHE A 1 268 ? 29.458 39.777 54.640 1.00 25.71 268 PHE A N 1
ATOM 2170 C CA . PHE A 1 268 ? 28.968 39.424 55.964 1.00 23.23 268 PHE A CA 1
ATOM 2171 C C . PHE A 1 268 ? 29.127 40.628 56.896 1.00 23.52 268 PHE A C 1
ATOM 2172 O O . PHE A 1 268 ? 28.207 40.987 57.635 1.00 23.35 268 PHE A O 1
ATOM 2180 N N . ARG A 1 269 ? 30.289 41.265 56.842 1.00 19.92 269 ARG A N 1
ATOM 2181 C CA . ARG A 1 269 ? 30.535 42.400 57.697 1.00 23.91 269 ARG A CA 1
ATOM 2182 C C . ARG A 1 269 ? 29.623 43.551 57.353 1.00 29.26 269 ARG A C 1
ATOM 2183 O O . ARG A 1 269 ? 29.177 44.260 58.251 1.00 29.55 269 ARG A O 1
ATOM 2191 N N . GLU A 1 270 ? 29.323 43.736 56.068 1.00 35.07 270 GLU A N 1
ATOM 2192 C CA . GLU A 1 270 ? 28.450 44.841 55.672 1.00 41.28 270 GLU A CA 1
ATOM 2193 C C . GLU A 1 270 ? 27.063 44.707 56.306 1.00 40.09 270 GLU A C 1
ATOM 2194 O O . GLU A 1 270 ? 26.416 45.703 56.611 1.00 42.85 270 GLU A O 1
ATOM 2200 N N . LYS A 1 271 ? 26.656 43.474 56.579 1.00 40.54 271 LYS A N 1
ATOM 2201 C CA . LYS A 1 271 ? 25.370 43.201 57.210 1.00 43.10 271 LYS A CA 1
ATOM 2202 C C . LYS A 1 271 ? 25.447 43.282 58.739 1.00 42.85 271 LYS A C 1
ATOM 2203 O O . LYS A 1 271 ? 24.628 43.939 59.388 1.00 42.68 271 LYS A O 1
ATOM 2209 N N . LYS A 1 272 ? 26.411 42.562 59.301 1.00 40.67 272 LYS A N 1
ATOM 2210 C CA . LYS A 1 272 ? 26.615 42.505 60.740 1.00 39.33 272 LYS A CA 1
ATOM 2211 C C . LYS A 1 272 ? 27.271 43.723 61.376 1.00 38.96 272 LYS A C 1
ATOM 2212 O O . LYS A 1 272 ? 27.163 43.912 62.583 1.00 39.04 272 LYS A O 1
ATOM 2218 N N . LYS A 1 273 ? 27.976 44.524 60.584 1.00 39.25 273 LYS A N 1
ATOM 2219 C CA . LYS A 1 273 ? 28.688 45.697 61.100 1.00 41.88 273 LYS A CA 1
ATOM 2220 C C . LYS A 1 273 ? 29.677 45.262 62.208 1.00 38.91 273 LYS A C 1
ATOM 2221 O O . LYS A 1 273 ? 29.933 45.995 63.168 1.00 42.75 273 LYS A O 1
ATOM 2227 N N . CYS A 1 274 ? 30.248 44.075 62.050 1.00 34.23 274 CYS A N 1
ATOM 2228 C CA . CYS A 1 274 ? 31.178 43.507 63.025 1.00 27.72 274 CYS A CA 1
ATOM 2229 C C . CYS A 1 274 ? 32.651 43.739 62.677 1.00 26.71 274 CYS A C 1
ATOM 2230 O O . CYS A 1 274 ? 32.973 44.424 61.708 1.00 26.18 274 CYS A O 1
ATOM 2233 N N . LYS A 1 275 ? 33.545 43.188 63.495 1.00 24.91 275 LYS A N 1
ATOM 2234 C CA . LYS A 1 275 ? 34.986 43.277 63.250 1.00 23.79 275 LYS A CA 1
ATOM 2235 C C . LYS A 1 275 ? 35.432 41.938 62.660 1.00 18.76 275 LYS A C 1
ATOM 2236 O O . LYS A 1 275 ? 34.970 40.869 63.086 1.00 15.64 275 LYS A O 1
ATOM 2242 N N . LEU A 1 276 ? 36.310 41.995 61.669 1.00 16.13 276 LEU A N 1
ATOM 2243 C CA . LEU A 1 276 ? 36.802 40.783 61.037 1.00 13.69 276 LEU A CA 1
ATOM 2244 C C . LEU A 1 276 ? 38.274 40.573 61.365 1.00 14.59 276 LEU A C 1
ATOM 2245 O O . LEU A 1 276 ? 39.004 41.533 61.639 1.00 15.14 276 LEU A O 1
ATOM 2250 N N . TYR A 1 277 ? 38.703 39.318 61.317 1.00 12.40 277 TYR A N 1
ATOM 2251 C CA . TYR A 1 277 ? 40.088 38.965 61.588 1.00 13.10 277 TYR A CA 1
ATOM 2252 C C . TYR A 1 277 ? 40.453 37.718 60.775 1.00 11.05 277 TYR A C 1
ATOM 2253 O O . TYR A 1 277 ? 39.648 36.797 60.639 1.00 14.89 277 TYR A O 1
ATOM 2262 N N . CYS A 1 278 ? 41.635 37.737 60.167 1.00 11.07 278 CYS A N 1
ATOM 2263 C CA . CYS A 1 278 ? 42.127 36.606 59.392 1.00 8.88 278 CYS A CA 1
ATOM 2264 C C . CYS A 1 278 ? 43.252 35.984 60.212 1.00 8.47 278 CYS A C 1
ATOM 2265 O O . CYS A 1 278 ? 44.406 36.397 60.118 1.00 9.45 278 CYS A O 1
ATOM 2268 N N . GLY A 1 279 ? 42.900 34.982 61.006 1.00 9.47 279 GLY A N 1
ATOM 2269 C CA . GLY A 1 279 ? 43.847 34.344 61.890 1.00 10.64 279 GLY A CA 1
ATOM 2270 C C . GLY A 1 279 ? 44.968 33.557 61.279 1.00 12.82 279 GLY A C 1
ATOM 2271 O O . GLY A 1 279 ? 45.969 33.335 61.948 1.00 11.23 279 GLY A O 1
ATOM 2272 N N . GLU A 1 280 ? 44.811 33.130 60.030 1.00 13.19 280 GLU A N 1
ATOM 2273 C CA . GLU A 1 280 ? 45.835 32.335 59.353 1.00 12.74 280 GLU A CA 1
ATOM 2274 C C . GLU A 1 280 ? 45.778 32.556 57.857 1.00 12.77 280 GLU A C 1
ATOM 2275 O O . GLU A 1 280 ? 44.717 32.429 57.250 1.00 12.12 280 GLU A O 1
ATOM 2281 N N . PHE A 1 281 ? 46.927 32.833 57.266 1.00 13.18 281 PHE A N 1
ATOM 2282 C CA . PHE A 1 281 ? 47.050 33.005 55.819 1.00 11.72 281 PHE A CA 1
ATOM 2283 C C . PHE A 1 281 ? 48.529 32.862 55.551 1.00 11.57 281 PHE A C 1
ATOM 2284 O O . PHE A 1 281 ? 49.341 33.158 56.432 1.00 9.21 281 PHE A O 1
ATOM 2292 N N . GLY A 1 282 ? 48.894 32.370 54.376 1.00 8.64 282 GLY A N 1
ATOM 2293 C CA . GLY A 1 282 ? 50.312 32.220 54.086 1.00 9.90 282 GLY A CA 1
ATOM 2294 C C . GLY A 1 282 ? 50.587 31.379 52.866 1.00 8.62 282 GLY A C 1
ATOM 2295 O O . GLY A 1 282 ? 49.654 30.870 52.249 1.00 9.83 282 GLY A O 1
ATOM 2296 N N . VAL A 1 283 ? 51.870 31.222 52.544 1.00 8.72 283 VAL A N 1
ATOM 2297 C CA . VAL A 1 283 ? 52.333 30.464 51.379 1.00 10.42 283 VAL A CA 1
ATOM 2298 C C . VAL A 1 283 ? 53.467 29.520 51.804 1.00 11.12 283 VAL A C 1
ATOM 2299 O O . VAL A 1 283 ? 54.373 29.926 52.533 1.00 10.76 283 VAL A O 1
ATOM 2303 N N . ILE A 1 284 ? 53.415 28.273 51.341 1.00 9.58 284 ILE A N 1
ATOM 2304 C CA . ILE A 1 284 ? 54.427 27.271 51.675 1.00 11.72 284 ILE A CA 1
ATOM 2305 C C . ILE A 1 284 ? 55.822 27.797 51.327 1.00 11.15 284 ILE A C 1
ATOM 2306 O O . ILE A 1 284 ? 56.018 28.419 50.287 1.00 13.43 284 ILE A O 1
ATOM 2311 N N . ALA A 1 285 ? 56.781 27.593 52.225 1.00 12.58 285 ALA A N 1
ATOM 2312 C CA . ALA A 1 285 ? 58.131 28.122 52.036 1.00 13.17 285 ALA A CA 1
ATOM 2313 C C . ALA A 1 285 ? 58.886 27.647 50.804 1.00 14.32 285 ALA A C 1
ATOM 2314 O O . ALA A 1 285 ? 59.807 28.321 50.356 1.00 14.22 285 ALA A O 1
ATOM 2316 N N . ILE A 1 286 ? 58.517 26.495 50.261 1.00 13.47 286 ILE A N 1
ATOM 2317 C CA . ILE A 1 286 ? 59.230 26.004 49.092 1.00 15.34 286 ILE A CA 1
ATOM 2318 C C . ILE A 1 286 ? 58.805 26.664 47.779 1.00 17.06 286 ILE A C 1
ATOM 2319 O O . ILE A 1 286 ? 59.363 26.345 46.735 1.00 17.90 286 ILE A O 1
ATOM 2324 N N . ALA A 1 287 ? 57.815 27.559 47.827 1.00 14.83 287 ALA A N 1
ATOM 2325 C CA . ALA A 1 287 ? 57.355 28.277 46.634 1.00 14.57 287 ALA A CA 1
ATOM 2326 C C . ALA A 1 287 ? 58.475 29.227 46.249 1.00 16.70 287 ALA A C 1
ATOM 2327 O O . ALA A 1 287 ? 59.270 29.610 47.109 1.00 16.41 287 ALA A O 1
ATOM 2329 N N . ASP A 1 288 ? 58.550 29.631 44.980 1.00 17.00 288 ASP A N 1
ATOM 2330 C CA . ASP A 1 288 ? 59.622 30.540 44.604 1.00 18.70 288 ASP A CA 1
ATOM 2331 C C . ASP A 1 288 ? 59.441 31.837 45.375 1.00 17.96 288 ASP A C 1
ATOM 2332 O O . ASP A 1 288 ? 58.318 32.315 45.564 1.00 17.07 288 ASP A O 1
ATOM 2337 N N . LEU A 1 289 ? 60.553 32.384 45.842 1.00 17.64 289 LEU A N 1
ATOM 2338 C CA . LEU A 1 289 ? 60.541 33.594 46.647 1.00 18.97 289 LEU A CA 1
ATOM 2339 C C . LEU A 1 289 ? 59.749 34.764 46.083 1.00 18.83 289 LEU A C 1
ATOM 2340 O O . LEU A 1 289 ? 58.948 35.373 46.787 1.00 19.87 289 LEU A O 1
ATOM 2345 N N . GLU A 1 290 ? 59.948 35.063 44.807 1.00 18.68 290 GLU A N 1
ATOM 2346 C CA . GLU A 1 290 ? 59.257 36.183 44.187 1.00 20.51 290 GLU A CA 1
ATOM 2347 C C . GLU A 1 290 ? 57.737 36.034 44.262 1.00 15.39 290 GLU A C 1
ATOM 2348 O O . GLU A 1 290 ? 57.039 36.974 44.611 1.00 15.96 290 GLU A O 1
ATOM 2354 N N . SER A 1 291 ? 57.238 34.848 43.948 1.00 14.07 291 SER A N 1
ATOM 2355 C CA . SER A 1 291 ? 55.808 34.578 43.992 1.00 14.34 291 SER A CA 1
ATOM 2356 C C . SER A 1 291 ? 55.326 34.636 45.443 1.00 15.15 291 SER A C 1
ATOM 2357 O O . SER A 1 291 ? 54.259 35.178 45.733 1.00 14.64 291 SER A O 1
ATOM 2360 N N . ARG A 1 292 ? 56.130 34.085 46.346 1.00 14.19 292 ARG A N 1
ATOM 2361 C CA . ARG A 1 292 ? 55.780 34.060 47.753 1.00 15.54 292 ARG A CA 1
ATOM 2362 C C . ARG A 1 292 ? 55.617 35.487 48.275 1.00 14.72 292 ARG A C 1
ATOM 2363 O O . ARG A 1 292 ? 54.618 35.815 48.923 1.00 15.10 292 ARG A O 1
ATOM 2371 N N . ILE A 1 293 ? 56.555 36.356 47.935 1.00 14.39 293 ILE A N 1
ATOM 2372 C CA . ILE A 1 293 ? 56.474 37.730 48.383 1.00 14.46 293 ILE A CA 1
ATOM 2373 C C . ILE A 1 293 ? 55.279 38.460 47.759 1.00 15.26 293 ILE A C 1
ATOM 2374 O O . ILE A 1 293 ? 54.523 39.151 48.465 1.00 12.91 293 ILE A O 1
ATOM 2379 N N . LYS A 1 294 ? 55.060 38.248 46.462 1.00 15.04 294 LYS A N 1
ATOM 2380 C CA . LYS A 1 294 ? 53.970 38.910 45.744 1.00 12.03 294 LYS A CA 1
ATOM 2381 C C . LYS A 1 294 ? 52.582 38.556 46.273 1.00 11.93 294 LYS A C 1
ATOM 2382 O O . LYS A 1 294 ? 51.713 39.421 46.358 1.00 11.50 294 LYS A O 1
ATOM 2388 N N . TRP A 1 295 ? 52.358 37.292 46.606 1.00 10.35 295 TRP A N 1
ATOM 2389 C CA . TRP A 1 295 ? 51.064 36.881 47.155 1.00 11.68 295 TRP A CA 1
ATOM 2390 C C . TRP A 1 295 ? 50.786 37.623 48.472 1.00 11.66 295 TRP A C 1
ATOM 2391 O O . TRP A 1 295 ? 49.707 38.174 48.656 1.00 11.87 295 TRP A O 1
ATOM 2402 N N . HIS A 1 296 ? 51.769 37.661 49.371 1.00 9.89 296 HIS A N 1
ATOM 2403 C CA . HIS A 1 296 ? 51.602 38.358 50.644 1.00 10.42 296 HIS A CA 1
ATOM 2404 C C . HIS A 1 296 ? 51.349 39.839 50.455 1.00 12.02 296 HIS A C 1
ATOM 2405 O O . HIS A 1 296 ? 50.488 40.414 51.105 1.00 12.78 296 HIS A O 1
ATOM 2412 N N . GLU A 1 297 ? 52.110 40.463 49.569 1.00 13.40 297 GLU A N 1
ATOM 2413 C CA . GLU A 1 297 ? 51.965 41.879 49.293 1.00 15.80 297 GLU A CA 1
ATOM 2414 C C . GLU A 1 297 ? 50.532 42.199 48.821 1.00 16.91 297 GLU A C 1
ATOM 2415 O O . GLU A 1 297 ? 49.909 43.140 49.318 1.00 13.59 297 GLU A O 1
ATOM 2421 N N . ASP A 1 298 ? 50.008 41.397 47.891 1.00 15.25 298 ASP A N 1
ATOM 2422 C CA . ASP A 1 298 ? 48.645 41.582 47.356 1.00 14.89 298 ASP A CA 1
ATOM 2423 C C . ASP A 1 298 ? 47.577 41.316 48.407 1.00 13.11 298 ASP A C 1
ATOM 2424 O O . ASP A 1 298 ? 46.600 42.058 48.502 1.00 14.23 298 ASP A O 1
ATOM 2429 N N . TYR A 1 299 ? 47.731 40.221 49.153 1.00 12.45 299 TYR A N 1
ATOM 2430 C CA . TYR A 1 299 ? 46.768 39.882 50.194 1.00 10.96 299 TYR A CA 1
ATOM 2431 C C . TYR A 1 299 ? 46.776 40.935 51.318 1.00 10.61 299 TYR A C 1
ATOM 2432 O O . TYR A 1 299 ? 45.724 41.404 51.733 1.00 12.22 299 TYR A O 1
ATOM 2441 N N . ILE A 1 300 ? 47.958 41.322 51.792 1.00 13.31 300 ILE A N 1
ATOM 2442 C CA . ILE A 1 300 ? 48.067 42.343 52.836 1.00 14.80 300 ILE A CA 1
ATOM 2443 C C . ILE A 1 300 ? 47.436 43.644 52.352 1.00 16.35 300 ILE A C 1
ATOM 2444 O O . ILE A 1 300 ? 46.756 44.328 53.117 1.00 16.52 300 ILE A O 1
ATOM 2449 N N . SER A 1 301 ? 47.655 43.998 51.089 1.00 15.72 301 SER A N 1
ATOM 2450 C CA . SER A 1 301 ? 47.071 45.226 50.578 1.00 16.52 301 SER A CA 1
ATOM 2451 C C . SER A 1 301 ? 45.544 45.149 50.607 1.00 14.71 301 SER A C 1
ATOM 2452 O O . SER A 1 301 ? 44.887 46.160 50.849 1.00 16.27 301 SER A O 1
ATOM 2455 N N . LEU A 1 302 ? 44.978 43.961 50.398 1.00 12.86 302 LEU A N 1
ATOM 2456 C CA . LEU A 1 302 ? 43.521 43.809 50.459 1.00 13.11 302 LEU A CA 1
ATOM 2457 C C . LEU A 1 302 ? 43.038 43.952 51.914 1.00 16.05 302 LEU A C 1
ATOM 2458 O O . LEU A 1 302 ? 42.013 44.593 52.183 1.00 14.50 302 LEU A O 1
ATOM 2463 N N . LEU A 1 303 ? 43.785 43.367 52.850 1.00 15.68 303 LEU A N 1
ATOM 2464 C CA . LEU A 1 303 ? 43.436 43.451 54.266 1.00 15.33 303 LEU A CA 1
ATOM 2465 C C . LEU A 1 303 ? 43.494 44.903 54.732 1.00 13.77 303 LEU A C 1
ATOM 2466 O O . LEU A 1 303 ? 42.629 45.348 55.483 1.00 15.85 303 LEU A O 1
ATOM 2471 N N . GLU A 1 304 ? 44.502 45.643 54.286 1.00 13.50 304 GLU A N 1
ATOM 2472 C CA . GLU A 1 304 ? 44.625 47.057 54.646 1.00 19.15 304 GLU A CA 1
ATOM 2473 C C . GLU A 1 304 ? 43.525 47.908 54.003 1.00 20.27 304 GLU A C 1
ATOM 2474 O O . GLU A 1 304 ? 43.034 48.856 54.617 1.00 19.70 304 GLU A O 1
ATOM 2480 N N . GLU A 1 305 ? 43.153 47.575 52.767 1.00 19.26 305 GLU A N 1
ATOM 2481 C CA . GLU A 1 305 ? 42.103 48.294 52.047 1.00 21.16 305 GLU A CA 1
ATOM 2482 C C . GLU A 1 305 ? 40.755 48.137 52.752 1.00 21.32 305 GLU A C 1
ATOM 2483 O O . GLU A 1 305 ? 39.969 49.083 52.833 1.00 20.33 305 GLU A O 1
ATOM 2489 N N . TYR A 1 306 ? 40.507 46.943 53.279 1.00 20.90 306 TYR A N 1
ATOM 2490 C CA . TYR A 1 306 ? 39.258 46.647 53.968 1.00 20.96 306 TYR A CA 1
ATOM 2491 C C . TYR A 1 306 ? 39.328 46.713 55.494 1.00 20.68 306 TYR A C 1
ATOM 2492 O O . TYR A 1 306 ? 38.368 46.362 56.171 1.00 20.02 306 TYR A O 1
ATOM 2501 N N . ASP A 1 307 ? 40.457 47.170 56.022 1.00 19.84 307 ASP A N 1
ATOM 2502 C CA . ASP A 1 307 ? 40.698 47.266 57.465 1.00 24.64 307 ASP A CA 1
ATOM 2503 C C . ASP A 1 307 ? 40.375 45.971 58.218 1.00 21.46 307 ASP A C 1
ATOM 2504 O O . ASP A 1 307 ? 39.494 45.923 59.086 1.00 20.16 307 ASP A O 1
ATOM 2509 N N . ILE A 1 308 ? 41.120 44.928 57.882 1.00 16.99 308 ILE A N 1
ATOM 2510 C CA . ILE A 1 308 ? 40.955 43.628 58.491 1.00 14.97 308 ILE A CA 1
ATOM 2511 C C . ILE A 1 308 ? 42.308 43.271 59.074 1.00 15.08 308 ILE A C 1
ATOM 2512 O O . ILE A 1 308 ? 43.329 43.375 58.385 1.00 13.90 308 ILE A O 1
ATOM 2517 N N . GLY A 1 309 ? 42.323 42.946 60.366 1.00 12.28 309 GLY A N 1
ATOM 2518 C CA . GLY A 1 309 ? 43.559 42.555 61.016 1.00 11.71 309 GLY A CA 1
ATOM 2519 C C . GLY A 1 309 ? 43.833 41.081 60.746 1.00 10.16 309 GLY A C 1
ATOM 2520 O O . GLY A 1 309 ? 42.951 40.347 60.311 1.00 12.53 309 GLY A O 1
ATOM 2521 N N . GLY A 1 310 ? 45.052 40.630 60.992 1.00 11.74 310 GLY A N 1
ATOM 2522 C CA . GLY A 1 310 ? 45.343 39.233 60.756 1.00 13.34 310 GLY A CA 1
ATOM 2523 C C . GLY A 1 310 ? 46.683 38.799 61.290 1.00 10.77 310 GLY A C 1
ATOM 2524 O O . GLY A 1 310 ? 47.465 39.620 61.780 1.00 13.09 310 GLY A O 1
ATOM 2525 N N . ALA A 1 311 ? 46.934 37.502 61.200 1.00 10.91 311 ALA A N 1
ATOM 2526 C CA . ALA A 1 311 ? 48.173 36.901 61.659 1.00 11.46 311 ALA A CA 1
ATOM 2527 C C . ALA A 1 311 ? 48.677 35.915 60.600 1.00 11.97 311 ALA A C 1
ATOM 2528 O O . ALA A 1 311 ? 47.971 34.969 60.233 1.00 12.76 311 ALA A O 1
ATOM 2530 N N . VAL A 1 312 ? 49.892 36.138 60.104 1.00 10.40 312 VAL A N 1
ATOM 2531 C CA . VAL A 1 312 ? 50.474 35.256 59.093 1.00 9.28 312 VAL A CA 1
ATOM 2532 C C . VAL A 1 312 ? 50.962 33.912 59.679 1.00 11.14 312 VAL A C 1
ATOM 2533 O O . VAL A 1 312 ? 51.364 33.823 60.845 1.00 15.45 312 VAL A O 1
ATOM 2537 N N . TRP A 1 313 ? 50.821 32.850 58.895 1.00 12.15 313 TRP A N 1
ATOM 2538 C CA . TRP A 1 313 ? 51.284 31.519 59.263 1.00 13.24 313 TRP A CA 1
ATOM 2539 C C . TRP A 1 313 ? 52.583 31.370 58.415 1.00 14.97 313 TRP A C 1
ATOM 2540 O O . TRP A 1 313 ? 52.517 31.526 57.192 1.00 12.96 313 TRP A O 1
ATOM 2551 N N . ASN A 1 314 ? 53.750 31.080 59.008 1.00 13.45 314 ASN A N 1
ATOM 2552 C CA . ASN A 1 314 ? 53.969 30.845 60.443 1.00 14.23 314 ASN A CA 1
ATOM 2553 C C . ASN A 1 314 ? 55.315 31.471 60.851 1.00 13.45 314 ASN A C 1
ATOM 2554 O O . ASN A 1 314 ? 56.178 31.671 59.998 1.00 12.94 314 ASN A O 1
ATOM 2559 N N . TYR A 1 315 ? 55.514 31.750 62.143 1.00 15.70 315 TYR A N 1
ATOM 2560 C CA . TYR A 1 315 ? 56.787 32.341 62.607 1.00 14.37 315 TYR A CA 1
ATOM 2561 C C . TYR A 1 315 ? 58.004 31.493 62.190 1.00 13.83 315 TYR A C 1
ATOM 2562 O O . TYR A 1 315 ? 58.908 31.979 61.507 1.00 15.55 315 TYR A O 1
ATOM 2571 N N . LYS A 1 316 ? 58.024 30.229 62.587 1.00 14.46 316 LYS A N 1
ATOM 2572 C CA . LYS A 1 316 ? 59.137 29.366 62.230 1.00 19.19 316 LYS A CA 1
ATOM 2573 C C . LYS A 1 316 ? 58.704 27.919 62.064 1.00 19.75 316 LYS A C 1
ATOM 2574 O O . LYS A 1 316 ? 57.777 27.442 62.733 1.00 19.71 316 LYS A O 1
ATOM 2580 N N . LYS A 1 317 ? 59.363 27.234 61.136 1.00 20.59 317 LYS A N 1
ATOM 2581 C CA . LYS A 1 317 ? 59.070 25.846 60.842 1.00 19.24 317 LYS A CA 1
ATOM 2582 C C . LYS A 1 317 ? 57.645 25.717 60.311 1.00 18.87 317 LYS A C 1
ATOM 2583 O O . LYS A 1 317 ? 57.104 26.667 59.750 1.00 16.53 317 LYS A O 1
ATOM 2589 N N . MET A 1 318 ? 57.059 24.535 60.446 1.00 17.56 318 MET A N 1
ATOM 2590 C CA . MET A 1 318 ? 55.704 24.259 59.964 1.00 19.50 318 MET A CA 1
ATOM 2591 C C . MET A 1 318 ? 55.573 24.419 58.442 1.00 17.94 318 MET A C 1
ATOM 2592 O O . MET A 1 318 ? 54.466 24.568 57.930 1.00 18.78 318 MET A O 1
ATOM 2597 N N . ASP A 1 319 ? 56.710 24.397 57.738 1.00 16.05 319 ASP A N 1
ATOM 2598 C CA . ASP A 1 319 ? 56.772 24.505 56.273 1.00 16.98 319 ASP A CA 1
ATOM 2599 C C . ASP A 1 319 ? 56.326 25.833 55.688 1.00 16.19 319 ASP A C 1
ATOM 2600 O O . ASP A 1 319 ? 56.358 26.000 54.470 1.00 16.77 319 ASP A O 1
ATOM 2605 N N . PHE A 1 320 ? 55.934 26.772 56.550 1.00 14.75 320 PHE A N 1
ATOM 2606 C CA . PHE A 1 320 ? 55.472 28.095 56.131 1.00 12.63 320 PHE A CA 1
ATOM 2607 C C . PHE A 1 320 ? 56.297 29.178 56.816 1.00 14.12 320 PHE A C 1
ATOM 2608 O O . PHE A 1 320 ? 55.842 30.314 56.969 1.00 13.08 320 PHE A O 1
ATOM 2616 N N . GLU A 1 321 ? 57.519 28.830 57.203 1.00 13.81 321 GLU A N 1
ATOM 2617 C CA . GLU A 1 321 ? 58.386 29.746 57.930 1.00 12.46 321 GLU A CA 1
ATOM 2618 C C . GLU A 1 321 ? 58.596 31.125 57.365 1.00 14.67 321 GLU A C 1
ATOM 2619 O O . GLU A 1 321 ? 58.807 31.290 56.162 1.00 14.81 321 GLU A O 1
ATOM 2625 N N . ILE A 1 322 ? 58.536 32.115 58.255 1.00 11.35 322 ILE A N 1
ATOM 2626 C CA . ILE A 1 322 ? 58.791 33.505 57.903 1.00 9.42 322 ILE A CA 1
ATOM 2627 C C . ILE A 1 322 ? 60.211 33.833 58.402 1.00 14.15 322 ILE A C 1
ATOM 2628 O O . ILE A 1 322 ? 60.877 34.720 57.865 1.00 16.07 322 ILE A O 1
ATOM 2633 N N . TYR A 1 323 ? 60.675 33.094 59.409 1.00 16.17 323 TYR A N 1
ATOM 2634 C CA . TYR A 1 323 ? 62.009 33.282 59.993 1.00 19.54 323 TYR A CA 1
ATOM 2635 C C . TYR A 1 323 ? 62.770 31.959 60.005 1.00 20.62 323 TYR A C 1
ATOM 2636 O O . TYR A 1 323 ? 62.156 30.891 60.133 1.00 20.10 323 TYR A O 1
ATOM 2645 N N . ASN A 1 324 ? 64.097 32.026 59.850 1.00 26.40 324 ASN A N 1
ATOM 2646 C CA . ASN A 1 324 ? 64.935 30.821 59.922 1.00 31.20 324 ASN A CA 1
ATOM 2647 C C . ASN A 1 324 ? 65.056 30.550 61.419 1.00 35.52 324 ASN A C 1
ATOM 2648 O O . ASN A 1 324 ? 64.603 31.348 62.237 1.00 36.18 324 ASN A O 1
ATOM 2653 N N . GLU A 1 325 ? 65.774 29.495 61.785 1.00 41.81 325 GLU A N 1
ATOM 2654 C CA . GLU A 1 325 ? 65.983 29.197 63.199 1.00 47.51 325 GLU A CA 1
ATOM 2655 C C . GLU A 1 325 ? 66.909 30.213 63.852 1.00 47.87 325 GLU A C 1
ATOM 2656 O O . GLU A 1 325 ? 66.921 30.365 65.068 1.00 49.51 325 GLU A O 1
ATOM 2662 N N . ASP A 1 326 ? 67.657 30.930 63.024 1.00 47.63 326 ASP A N 1
ATOM 2663 C CA . ASP A 1 326 ? 68.579 31.950 63.498 1.00 47.62 326 ASP A CA 1
ATOM 2664 C C . ASP A 1 326 ? 67.865 33.271 63.792 1.00 43.67 326 ASP A C 1
ATOM 2665 O O . ASP A 1 326 ? 68.511 34.316 63.884 1.00 43.54 326 ASP A O 1
ATOM 2670 N N . ARG A 1 327 ? 66.539 33.223 63.916 1.00 37.24 327 ARG A N 1
ATOM 2671 C CA . ARG A 1 327 ? 65.724 34.411 64.180 1.00 34.15 327 ARG A CA 1
ATOM 2672 C C . ARG A 1 327 ? 65.955 35.547 63.207 1.00 32.86 327 ARG A C 1
ATOM 2673 O O . ARG A 1 327 ? 65.851 36.725 63.556 1.00 31.41 327 ARG A O 1
ATOM 2681 N N . LYS A 1 328 ? 66.280 35.177 61.977 1.00 34.67 328 LYS A N 1
ATOM 2682 C CA . LYS A 1 328 ? 66.495 36.146 60.915 1.00 35.68 328 LYS A CA 1
ATOM 2683 C C . LYS A 1 328 ? 65.423 35.886 59.862 1.00 30.62 328 LYS A C 1
ATOM 2684 O O . LYS A 1 328 ? 65.057 34.732 59.608 1.00 27.44 328 LYS A O 1
ATOM 2690 N N . PRO A 1 329 ? 64.844 36.952 59.294 1.00 28.62 329 PRO A N 1
ATOM 2691 C CA . PRO A 1 329 ? 63.793 36.683 58.319 1.00 27.41 329 PRO A CA 1
ATOM 2692 C C . PRO A 1 329 ? 64.322 36.013 57.051 1.00 28.03 329 PRO A C 1
ATOM 2693 O O . PRO A 1 329 ? 65.486 36.175 56.683 1.00 27.36 329 PRO A O 1
ATOM 2697 N N . VAL A 1 330 ? 63.474 35.198 56.439 1.00 26.24 330 VAL A N 1
ATOM 2698 C CA . VAL A 1 330 ? 63.795 34.531 55.184 1.00 23.25 330 VAL A CA 1
ATOM 2699 C C . VAL A 1 330 ? 64.002 35.651 54.161 1.00 22.83 330 VAL A C 1
ATOM 2700 O O . VAL A 1 330 ? 64.841 35.558 53.265 1.00 25.26 330 VAL A O 1
ATOM 2704 N N . SER A 1 331 ? 63.231 36.721 54.332 1.00 20.99 331 SER A N 1
ATOM 2705 C CA . SER A 1 331 ? 63.276 37.891 53.473 1.00 21.58 331 SER A CA 1
ATOM 2706 C C . SER A 1 331 ? 62.865 39.095 54.309 1.00 23.26 331 SER A C 1
ATOM 2707 O O . SER A 1 331 ? 61.817 39.083 54.951 1.00 25.00 331 SER A O 1
ATOM 2710 N N . GLN A 1 332 ? 63.668 40.149 54.274 1.00 25.24 332 GLN A N 1
ATOM 2711 C CA . GLN A 1 332 ? 63.359 41.354 55.030 1.00 27.37 332 GLN A CA 1
ATOM 2712 C C . GLN A 1 332 ? 62.178 42.102 54.392 1.00 26.74 332 GLN A C 1
ATOM 2713 O O . GLN A 1 332 ? 61.335 42.656 55.101 1.00 25.13 332 GLN A O 1
ATOM 2719 N N . GLU A 1 333 ? 62.084 42.082 53.063 1.00 24.75 333 GLU A N 1
ATOM 2720 C CA . GLU A 1 333 ? 60.978 42.762 52.399 1.00 25.50 333 GLU A CA 1
ATOM 2721 C C . GLU A 1 333 ? 59.665 42.125 52.837 1.00 19.65 333 GLU A C 1
ATOM 2722 O O . GLU A 1 333 ? 58.678 42.812 53.082 1.00 18.68 333 GLU A O 1
ATOM 2728 N N . LEU A 1 334 ? 59.667 40.804 52.930 1.00 19.23 334 LEU A N 1
ATOM 2729 C CA . LEU A 1 334 ? 58.482 40.065 53.344 1.00 19.52 334 LEU A CA 1
ATOM 2730 C C . LEU A 1 334 ? 58.038 40.475 54.757 1.00 20.77 334 LEU A C 1
ATOM 2731 O O . LEU A 1 334 ? 56.867 40.802 54.971 1.00 19.32 334 LEU A O 1
ATOM 2736 N N . VAL A 1 335 ? 58.973 40.511 55.703 1.00 20.60 335 VAL A N 1
ATOM 2737 C CA . VAL A 1 335 ? 58.647 40.902 57.072 1.00 18.23 335 VAL A CA 1
ATOM 2738 C C . VAL A 1 335 ? 58.076 42.317 57.125 1.00 20.16 335 VAL A C 1
ATOM 2739 O O . VAL A 1 335 ? 57.114 42.574 57.846 1.00 22.10 335 VAL A O 1
ATOM 2743 N N . ASN A 1 336 ? 58.627 43.222 56.326 1.00 21.01 336 ASN A N 1
ATOM 2744 C CA . ASN A 1 336 ? 58.146 44.603 56.296 1.00 23.59 336 ASN A CA 1
ATOM 2745 C C . ASN A 1 336 ? 56.696 44.690 55.859 1.00 23.40 336 ASN A C 1
ATOM 2746 O O . ASN A 1 336 ? 55.930 45.477 56.407 1.00 22.49 336 ASN A O 1
ATOM 2751 N N . ILE A 1 337 ? 56.338 43.908 54.844 1.00 21.16 337 ILE A N 1
ATOM 2752 C CA . ILE A 1 337 ? 54.975 43.865 54.318 1.00 20.15 337 ILE A CA 1
ATOM 2753 C C . ILE A 1 337 ? 54.022 43.324 55.382 1.00 18.08 337 ILE A C 1
ATOM 2754 O O . ILE A 1 337 ? 52.944 43.870 55.615 1.00 20.23 337 ILE A O 1
ATOM 2759 N N . LEU A 1 338 ? 54.429 42.238 56.020 1.00 16.42 338 LEU A N 1
ATOM 2760 C CA . LEU A 1 338 ? 53.610 41.601 57.026 1.00 15.67 338 LEU A CA 1
ATOM 2761 C C . LEU A 1 338 ? 53.401 42.406 58.313 1.00 17.76 338 LEU A C 1
ATOM 2762 O O . LEU A 1 338 ? 52.359 42.265 58.950 1.00 18.21 338 LEU A O 1
ATOM 2767 N N . ALA A 1 339 ? 54.367 43.247 58.691 1.00 19.36 339 ALA A N 1
ATOM 2768 C CA . ALA A 1 339 ? 54.245 44.052 59.914 1.00 20.71 339 ALA A CA 1
ATOM 2769 C C . ALA A 1 339 ? 53.401 45.300 59.681 1.00 22.61 339 ALA A C 1
ATOM 2770 O O . ALA A 1 339 ? 53.020 45.987 60.631 1.00 23.34 339 ALA A O 1
ATOM 2772 N N . ARG A 1 340 ? 53.078 45.545 58.412 1.00 22.69 340 ARG A N 1
ATOM 2773 C CA . ARG A 1 340 ? 52.268 46.681 57.970 1.00 25.47 340 ARG A CA 1
ATOM 2774 C C . ARG A 1 340 ? 52.852 48.060 58.335 1.00 31.91 340 ARG A C 1
ATOM 2775 O O . ARG A 1 340 ? 52.085 48.924 58.825 1.00 36.93 340 ARG A O 1
#